Protein AF-A0A9D0VJ77-F1 (afdb_monomer_lite)

pLDDT: mean 79.88, std 18.35, range [39.94, 97.38]

Structure (mmCIF, N/CA/C/O backbone):
data_AF-A0A9D0VJ77-F1
#
_entry.id   AF-A0A9D0VJ77-F1
#
loop_
_atom_site.group_PDB
_atom_site.id
_atom_site.type_symbol
_atom_site.label_atom_id
_atom_site.label_alt_id
_atom_site.label_comp_id
_atom_site.label_asym_id
_atom_site.label_entity_id
_atom_site.label_seq_id
_atom_site.pdbx_PDB_ins_code
_atom_site.Cartn_x
_atom_site.Cartn_y
_atom_site.Cartn_z
_atom_site.occupancy
_atom_site.B_iso_or_equiv
_atom_site.auth_seq_id
_atom_site.auth_comp_id
_atom_site.auth_asym_id
_atom_site.auth_atom_id
_atom_site.pdbx_PDB_model_num
ATOM 1 N N . MET A 1 1 ? 6.727 -5.344 99.587 1.00 42.16 1 MET A N 1
ATOM 2 C CA . MET A 1 1 ? 8.173 -5.220 99.299 1.00 42.16 1 MET A CA 1
ATOM 3 C C . MET A 1 1 ? 8.344 -3.997 98.411 1.00 42.16 1 MET A C 1
ATOM 5 O O . MET A 1 1 ? 7.927 -4.049 97.268 1.00 42.16 1 MET A O 1
ATOM 9 N N . ALA A 1 2 ? 8.467 -2.822 99.030 1.00 39.94 2 ALA A N 1
ATOM 10 C CA . ALA A 1 2 ? 9.707 -2.066 99.311 1.00 39.94 2 ALA A CA 1
ATOM 11 C C . ALA A 1 2 ? 9.900 -0.986 98.213 1.00 39.94 2 ALA A C 1
ATOM 13 O O . ALA A 1 2 ? 10.116 -1.341 97.065 1.00 39.94 2 ALA A O 1
ATOM 14 N N . THR A 1 3 ? 9.533 0.295 98.419 1.00 40.56 3 THR A N 1
ATOM 15 C CA . THR A 1 3 ? 10.363 1.409 98.974 1.00 40.56 3 THR A CA 1
ATOM 16 C C . THR A 1 3 ? 11.815 1.353 98.480 1.00 40.56 3 THR A C 1
ATOM 18 O O . THR A 1 3 ? 12.445 0.326 98.677 1.00 40.56 3 THR A O 1
ATOM 21 N N . ARG A 1 4 ? 12.462 2.383 97.920 1.00 40.69 4 ARG A N 1
ATOM 22 C CA . ARG A 1 4 ? 12.397 3.843 98.123 1.00 40.69 4 ARG A CA 1
ATOM 23 C C . ARG A 1 4 ? 13.383 4.513 97.125 1.00 40.69 4 ARG A C 1
ATOM 25 O O . ARG A 1 4 ? 14.305 3.826 96.719 1.00 40.69 4 ARG A O 1
ATOM 32 N N . LEU A 1 5 ? 13.183 5.817 96.852 1.00 45.00 5 LEU A N 1
ATOM 33 C CA . LEU A 1 5 ? 14.156 6.939 96.712 1.00 45.00 5 LEU A CA 1
ATOM 34 C C . LEU A 1 5 ? 15.509 6.679 95.974 1.00 45.00 5 LEU A C 1
ATOM 36 O O . LEU A 1 5 ? 16.196 5.712 96.241 1.00 45.00 5 LEU A O 1
ATOM 40 N N . ASP A 1 6 ? 16.033 7.551 95.109 1.00 45.78 6 ASP A N 1
ATOM 41 C CA . ASP A 1 6 ? 16.261 8.954 95.435 1.00 45.78 6 ASP A CA 1
ATOM 42 C C . ASP A 1 6 ? 16.602 9.857 94.239 1.00 45.78 6 ASP A C 1
ATOM 44 O O . ASP A 1 6 ? 17.039 9.443 93.166 1.00 45.78 6 ASP A O 1
ATOM 48 N N . ARG A 1 7 ? 16.391 11.135 94.520 1.00 50.81 7 ARG A N 1
ATOM 49 C CA . ARG A 1 7 ? 16.575 12.343 93.724 1.00 50.81 7 ARG A CA 1
ATOM 50 C C . ARG A 1 7 ? 18.064 12.688 93.590 1.00 50.81 7 ARG A C 1
ATOM 52 O O . ARG A 1 7 ? 18.744 12.806 94.603 1.00 50.81 7 ARG A O 1
ATOM 59 N N . VAL A 1 8 ? 18.535 13.000 92.382 1.00 45.66 8 VAL A N 1
ATOM 60 C CA . VAL A 1 8 ? 19.712 13.868 92.204 1.00 45.66 8 VAL A CA 1
ATOM 61 C C . VAL A 1 8 ? 19.315 15.031 91.310 1.00 45.66 8 VAL A C 1
ATOM 63 O O . VAL A 1 8 ? 19.129 14.899 90.105 1.00 45.66 8 VAL A O 1
ATOM 66 N N . THR A 1 9 ? 19.150 16.175 91.962 1.00 44.91 9 THR A N 1
ATOM 67 C CA . THR A 1 9 ? 19.148 17.491 91.342 1.00 44.91 9 THR A CA 1
ATOM 68 C C . THR A 1 9 ? 20.605 17.927 91.245 1.00 44.91 9 THR A C 1
ATOM 70 O O . THR A 1 9 ? 21.248 18.093 92.281 1.00 44.91 9 THR A O 1
ATOM 73 N N . THR A 1 10 ? 21.108 18.174 90.039 1.00 49.72 10 THR A N 1
ATOM 74 C CA . THR A 1 10 ? 22.295 19.016 89.863 1.00 49.72 10 THR A CA 1
ATOM 75 C C . THR A 1 10 ? 22.025 20.044 88.782 1.00 49.72 10 THR A C 1
ATOM 77 O O . THR A 1 10 ? 21.726 19.739 87.632 1.00 49.72 10 THR A O 1
ATOM 80 N N . THR A 1 11 ? 22.082 21.284 89.235 1.00 47.53 11 THR A N 1
ATOM 81 C CA . THR A 1 11 ? 21.888 22.539 88.535 1.00 47.53 11 THR A CA 1
ATOM 82 C C . THR A 1 11 ? 23.013 22.757 87.524 1.00 47.53 11 THR A C 1
ATOM 84 O O . THR A 1 11 ? 24.173 22.854 87.912 1.00 47.53 11 THR A O 1
ATOM 87 N N . SER A 1 12 ? 22.671 22.896 86.246 1.00 45.03 12 SER A N 1
ATOM 88 C CA . SER A 1 12 ? 23.524 23.525 85.233 1.00 45.03 12 SER A CA 1
ATOM 89 C C . SER A 1 12 ? 22.674 24.558 84.509 1.00 45.03 12 SER A C 1
ATOM 91 O O . SER A 1 12 ? 22.048 24.303 83.487 1.00 45.03 12 SER A O 1
ATOM 93 N N . SER A 1 13 ? 22.580 25.703 85.171 1.00 53.31 13 SER A N 1
ATOM 94 C CA . SER A 1 13 ? 21.993 26.946 84.701 1.00 53.31 13 SER A CA 1
ATOM 95 C C . SER A 1 13 ? 23.016 27.660 83.818 1.00 53.31 13 SER A C 1
ATOM 97 O O . SER A 1 13 ? 24.197 27.661 84.161 1.00 53.31 13 SER A O 1
ATOM 99 N N . ARG A 1 14 ? 22.521 28.310 82.754 1.00 52.41 14 ARG A N 1
ATOM 100 C CA . ARG A 1 14 ? 23.218 29.227 81.830 1.00 52.41 14 ARG A CA 1
ATOM 101 C C . ARG A 1 14 ? 24.186 28.569 80.849 1.00 52.41 14 ARG A C 1
ATOM 103 O O . ARG A 1 14 ? 25.351 28.419 81.191 1.00 52.41 14 ARG A O 1
ATOM 110 N N . LEU A 1 15 ? 23.726 28.308 79.617 1.00 48.09 15 LEU A N 1
ATOM 111 C CA . LEU A 1 15 ? 24.475 28.689 78.399 1.00 48.09 15 LEU A CA 1
ATOM 112 C C . LEU A 1 15 ? 23.793 28.412 77.043 1.00 48.09 15 LEU A C 1
ATOM 114 O O . LEU A 1 15 ? 24.356 28.845 76.049 1.00 48.09 15 LEU A O 1
ATOM 118 N N . ASP A 1 16 ? 22.603 27.804 76.967 1.00 44.38 16 ASP A N 1
ATOM 119 C CA . ASP A 1 16 ? 22.029 27.433 75.651 1.00 44.38 16 ASP A CA 1
ATOM 120 C C . ASP A 1 16 ? 20.788 28.229 75.193 1.00 44.38 16 ASP A C 1
ATOM 122 O O . ASP A 1 16 ? 20.314 28.025 74.079 1.00 44.38 16 ASP A O 1
ATOM 126 N N . GLU A 1 17 ? 20.287 29.196 75.974 1.00 47.75 17 GLU A N 1
ATOM 127 C CA . GLU A 1 17 ? 19.107 30.002 75.582 1.00 47.75 17 GLU A CA 1
ATOM 128 C C . GLU A 1 17 ? 19.351 30.971 74.403 1.00 47.75 17 GLU A C 1
ATOM 130 O O . GLU A 1 17 ? 18.387 31.461 73.821 1.00 47.75 17 GLU A O 1
ATOM 135 N N . ASP A 1 18 ? 20.602 31.201 73.985 1.00 44.78 18 ASP A N 1
ATOM 136 C CA . ASP A 1 18 ? 20.928 32.101 72.861 1.00 44.78 18 ASP A CA 1
ATOM 137 C C . ASP A 1 18 ? 21.130 31.387 71.506 1.00 44.78 18 ASP A C 1
ATOM 139 O O . ASP A 1 18 ? 21.329 32.047 70.483 1.00 44.78 18 ASP A O 1
ATOM 143 N N . LEU A 1 19 ? 21.034 30.052 71.444 1.00 47.28 19 LEU A N 1
ATOM 144 C CA . LEU A 1 19 ? 21.133 29.292 70.181 1.00 47.28 19 LEU A CA 1
ATOM 145 C C . LEU A 1 19 ? 19.771 28.941 69.551 1.00 47.28 19 LEU A C 1
ATOM 147 O O . LEU A 1 19 ? 19.714 28.593 68.368 1.00 47.28 19 LEU A O 1
ATOM 151 N N . ASP A 1 20 ? 18.666 29.117 70.279 1.00 45.47 20 ASP A N 1
ATOM 152 C CA . ASP A 1 20 ? 17.316 28.787 69.791 1.00 45.47 20 ASP A CA 1
ATOM 153 C C . ASP A 1 20 ? 16.673 29.878 68.911 1.00 45.47 20 ASP A C 1
ATOM 155 O O . ASP A 1 20 ? 15.737 29.604 68.149 1.00 45.47 20 ASP A O 1
ATOM 159 N N . LEU A 1 21 ? 17.213 31.103 68.917 1.00 46.88 21 LEU A N 1
ATOM 160 C CA . LEU A 1 21 ? 16.725 32.203 68.069 1.00 46.88 21 LEU A CA 1
ATOM 161 C C . LEU A 1 21 ? 17.310 32.203 66.646 1.00 46.88 21 LEU A C 1
ATOM 163 O O . LEU A 1 21 ? 16.779 32.885 65.771 1.00 46.88 21 LEU A O 1
ATOM 167 N N . VAL A 1 22 ? 18.357 31.413 66.377 1.00 46.03 22 VAL A N 1
ATOM 168 C CA . VAL A 1 22 ? 18.928 31.262 65.022 1.00 46.03 22 VAL A CA 1
ATOM 169 C C . VAL A 1 22 ? 18.417 29.991 64.322 1.00 46.03 22 VAL A C 1
ATOM 171 O O . VAL A 1 22 ? 18.334 29.956 63.095 1.00 46.03 22 VAL A O 1
ATOM 174 N N . SER A 1 23 ? 17.961 28.980 65.071 1.00 45.94 23 SER A N 1
ATOM 175 C CA . SER A 1 23 ? 17.382 27.746 64.504 1.00 45.94 23 SER A CA 1
ATOM 176 C C . SER A 1 23 ? 15.917 27.867 64.065 1.00 45.94 23 SER A C 1
ATOM 178 O O . SER A 1 23 ? 15.418 27.005 63.343 1.00 45.94 23 SER A O 1
ATOM 180 N N . THR A 1 24 ? 15.209 28.938 64.430 1.00 46.75 24 THR A N 1
ATOM 181 C CA . THR A 1 24 ? 13.791 29.132 64.067 1.00 46.75 24 THR A CA 1
ATOM 182 C C . THR A 1 24 ? 13.570 29.782 62.693 1.00 46.75 24 THR A C 1
ATOM 184 O O . THR A 1 24 ? 12.442 29.790 62.202 1.00 46.75 24 THR A O 1
ATOM 187 N N . ALA A 1 25 ? 14.626 30.245 62.011 1.00 49.12 25 ALA A N 1
ATOM 188 C CA . ALA A 1 25 ? 14.549 30.784 60.643 1.00 49.12 25 ALA A CA 1
ATOM 189 C C . ALA A 1 25 ? 14.777 29.734 59.532 1.00 49.12 25 ALA A C 1
ATOM 191 O O . ALA A 1 25 ? 14.696 30.054 58.347 1.00 49.12 25 ALA A O 1
ATOM 192 N N . LEU A 1 26 ? 15.019 28.472 59.895 1.00 48.47 26 LEU A N 1
ATOM 193 C CA . LEU A 1 26 ? 15.133 27.343 58.969 1.00 48.47 26 LEU A CA 1
ATOM 194 C C . LEU A 1 26 ? 14.096 26.282 59.331 1.00 48.47 26 LEU A C 1
ATOM 196 O O . LEU A 1 26 ? 14.417 25.129 59.600 1.00 48.47 26 LEU A O 1
ATOM 200 N N . VAL A 1 27 ? 12.818 26.668 59.307 1.00 50.94 27 VAL A N 1
ATOM 201 C CA . VAL A 1 27 ? 11.753 25.684 59.104 1.00 50.94 27 VAL A CA 1
ATOM 202 C C . VAL A 1 27 ? 12.023 25.070 57.730 1.00 50.94 27 VAL A C 1
ATOM 204 O O . VAL A 1 27 ? 11.919 25.787 56.729 1.00 50.94 27 VAL A O 1
ATOM 207 N N . PRO A 1 28 ? 12.369 23.773 57.624 1.00 51.44 28 PRO A N 1
ATOM 208 C CA . PRO A 1 28 ? 12.350 23.118 56.338 1.00 51.44 28 PRO A CA 1
ATOM 209 C C . PRO A 1 28 ? 10.894 23.195 55.912 1.00 51.44 28 PRO A C 1
ATOM 211 O O . PRO A 1 28 ? 10.018 22.599 56.545 1.00 51.44 28 PRO A O 1
ATOM 214 N N . HIS A 1 29 ? 10.628 23.990 54.878 1.00 45.34 29 HIS A N 1
ATOM 215 C CA . HIS A 1 29 ? 9.406 23.891 54.112 1.00 45.34 29 HIS A CA 1
ATOM 216 C C . HIS A 1 29 ? 9.252 22.395 53.851 1.00 45.34 29 HIS A C 1
ATOM 218 O O . HIS A 1 29 ? 10.076 21.813 53.141 1.00 45.34 29 HIS A O 1
ATOM 224 N N . ARG A 1 30 ? 8.304 21.738 54.539 1.00 48.06 30 ARG A N 1
ATOM 225 C CA . ARG A 1 30 ? 7.910 20.368 54.227 1.00 48.06 30 ARG A CA 1
ATOM 226 C C . ARG A 1 30 ? 7.440 20.463 52.793 1.00 48.06 30 ARG A C 1
ATOM 228 O O . ARG A 1 30 ? 6.282 20.794 52.546 1.00 48.06 30 ARG A O 1
ATOM 235 N N . ALA A 1 31 ? 8.371 20.242 51.869 1.00 54.16 31 ALA A N 1
ATOM 236 C CA . ALA A 1 31 ? 8.073 19.955 50.497 1.00 54.16 31 ALA A CA 1
ATOM 237 C C . ALA A 1 31 ? 7.021 18.867 50.604 1.00 54.16 31 ALA A C 1
ATOM 239 O O . ALA A 1 31 ? 7.285 17.784 51.138 1.00 54.16 31 ALA A O 1
ATOM 240 N N . HIS A 1 32 ? 5.790 19.207 50.225 1.00 50.31 32 HIS A N 1
ATOM 241 C CA . HIS A 1 32 ? 4.843 18.174 49.885 1.00 50.31 32 HIS A CA 1
ATOM 242 C C . HIS A 1 32 ? 5.628 17.232 48.977 1.00 50.31 32 HIS A C 1
ATOM 244 O O . HIS A 1 32 ? 6.230 17.731 48.016 1.00 50.31 32 HIS A O 1
ATOM 250 N N . PRO A 1 33 ? 5.732 15.926 49.298 1.00 53.28 33 PRO A N 1
ATOM 251 C CA . PRO A 1 33 ? 6.231 15.001 48.300 1.00 53.28 33 PRO A CA 1
ATOM 252 C C . PRO A 1 33 ? 5.420 15.331 47.050 1.00 53.28 33 PRO A C 1
ATOM 254 O O . PRO A 1 33 ? 4.192 15.434 47.185 1.00 53.28 33 PRO A O 1
ATOM 257 N N . PRO A 1 34 ? 6.066 15.647 45.907 1.00 49.75 34 PRO A N 1
ATOM 258 C CA . PRO A 1 34 ? 5.332 15.962 44.698 1.00 49.75 34 PRO A CA 1
ATOM 259 C C . PRO A 1 34 ? 4.352 14.824 44.567 1.00 49.75 34 PRO A C 1
ATOM 261 O O . PRO A 1 34 ? 4.772 13.660 44.564 1.00 49.75 34 PRO A O 1
ATOM 264 N N . SER A 1 35 ? 3.064 15.164 44.646 1.00 50.47 35 SER A N 1
ATOM 265 C CA . SER A 1 35 ? 1.991 14.208 44.515 1.00 50.47 35 SER A CA 1
ATOM 266 C C . SER A 1 35 ? 2.384 13.434 43.286 1.00 50.47 35 SER A C 1
ATOM 268 O O . SER A 1 35 ? 2.471 13.996 42.194 1.00 50.47 35 SER A O 1
ATOM 270 N N . THR A 1 36 ? 2.775 12.181 43.485 1.00 50.78 36 THR A N 1
ATOM 271 C CA . THR A 1 36 ? 2.974 11.270 42.385 1.00 50.78 36 THR A CA 1
ATOM 272 C C . THR A 1 36 ? 1.540 11.009 41.964 1.00 50.78 36 THR A C 1
ATOM 274 O O . THR A 1 36 ? 0.955 9.984 42.300 1.00 50.78 36 THR A O 1
ATOM 277 N N . GLU A 1 37 ? 0.917 12.003 41.316 1.00 48.53 37 GLU A N 1
ATOM 278 C CA . GLU A 1 37 ? -0.036 11.775 40.260 1.00 48.53 37 GLU A CA 1
ATOM 279 C C . GLU A 1 37 ? 0.732 10.833 39.362 1.00 48.53 37 GLU A C 1
ATOM 281 O O . GLU A 1 37 ? 1.563 11.235 38.548 1.00 48.53 37 GLU A O 1
ATOM 286 N N . ALA A 1 38 ? 0.580 9.546 39.671 1.00 47.09 38 ALA A N 1
ATOM 287 C CA . ALA A 1 38 ? 0.946 8.455 38.825 1.00 47.09 38 ALA A CA 1
ATOM 288 C C . ALA A 1 38 ? 0.332 8.868 37.510 1.00 47.09 38 ALA A C 1
ATOM 290 O O . ALA A 1 38 ? -0.894 8.836 37.404 1.00 47.09 38 ALA A O 1
ATOM 291 N N . LEU A 1 39 ? 1.179 9.392 36.619 1.00 48.97 39 LEU A N 1
ATOM 292 C CA . LEU A 1 39 ? 0.840 9.871 35.299 1.00 48.97 39 LEU A CA 1
ATOM 293 C C . LEU A 1 39 ? -0.049 8.771 34.746 1.00 48.97 39 LEU A C 1
ATOM 295 O O . LEU A 1 39 ? 0.445 7.687 34.431 1.00 48.97 39 LEU A O 1
ATOM 299 N N . HIS A 1 40 ? -1.367 8.977 34.814 1.00 48.25 40 HIS A N 1
ATOM 300 C CA . HIS A 1 40 ? -2.341 7.971 34.443 1.00 48.25 40 HIS A CA 1
ATOM 301 C C . HIS A 1 40 ? -2.242 7.964 32.932 1.00 48.25 40 HIS A C 1
ATOM 303 O O . HIS A 1 40 ? -2.955 8.690 32.242 1.00 48.25 40 HIS A O 1
ATOM 309 N N . LEU A 1 41 ? -1.250 7.221 32.434 1.00 55.06 41 LEU A N 1
ATOM 310 C CA . LEU A 1 41 ? -1.054 6.937 31.033 1.00 55.06 41 LEU A CA 1
ATOM 311 C C . LEU A 1 41 ? -2.429 6.498 30.546 1.00 55.06 41 LEU A C 1
ATOM 313 O O . LEU A 1 41 ? -2.976 5.540 31.108 1.00 55.06 41 LEU A O 1
ATOM 317 N N . PRO A 1 42 ? -3.038 7.252 29.614 1.00 57.25 42 PRO A N 1
ATOM 318 C CA . PRO A 1 42 ? -4.423 7.056 29.247 1.00 57.25 42 PRO A CA 1
ATOM 319 C C . PRO A 1 42 ? -4.618 5.582 28.934 1.00 57.25 42 PRO A C 1
ATOM 321 O O . PRO A 1 42 ? -3.937 5.008 28.083 1.00 57.25 42 PRO A O 1
ATOM 324 N N . THR A 1 43 ? -5.512 4.970 29.703 1.00 55.41 43 THR A N 1
ATOM 325 C CA . THR A 1 43 ? -5.829 3.551 29.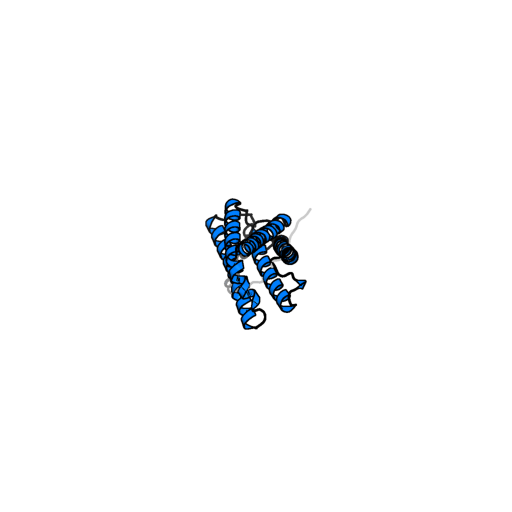653 1.00 55.41 43 THR A CA 1
ATOM 326 C C . THR A 1 43 ? -6.007 3.149 28.189 1.00 55.41 43 THR A C 1
ATOM 328 O O . THR A 1 43 ? -6.800 3.769 27.474 1.00 55.41 43 THR A O 1
ATOM 331 N N . HIS A 1 44 ? -5.242 2.141 27.743 1.00 63.31 44 HIS A N 1
ATOM 332 C CA . HIS A 1 44 ? -5.165 1.604 26.372 1.00 63.31 44 HIS A CA 1
ATOM 333 C C . HIS A 1 44 ? -6.473 0.932 25.903 1.00 63.31 44 HIS A C 1
ATOM 335 O O . HIS A 1 44 ? -6.487 -0.183 25.376 1.00 63.31 44 HIS A O 1
ATOM 341 N N . VAL A 1 45 ? -7.608 1.581 26.135 1.00 67.94 45 VAL A N 1
ATOM 342 C CA . VAL A 1 45 ? -8.927 1.066 25.805 1.00 67.94 45 VAL A CA 1
ATOM 343 C C . VAL A 1 45 ? -9.149 1.273 24.307 1.00 67.94 45 VAL A C 1
ATOM 345 O O . VAL A 1 45 ? -8.993 2.396 23.826 1.00 67.94 45 VAL A O 1
ATOM 348 N N . PRO A 1 46 ? -9.520 0.222 23.552 1.00 75.19 46 PRO A N 1
ATOM 349 C CA . PRO A 1 46 ? -9.938 0.366 22.163 1.00 75.19 46 PRO A CA 1
ATOM 350 C C . PRO A 1 46 ? -11.086 1.367 22.046 1.00 75.19 46 PRO A C 1
ATOM 352 O O . PRO A 1 46 ? -12.128 1.183 22.678 1.00 75.19 46 PRO A O 1
ATOM 355 N N . ARG A 1 47 ? -10.921 2.397 21.212 1.00 77.88 47 ARG A N 1
ATOM 356 C CA . ARG A 1 47 ? -11.939 3.434 20.991 1.00 77.88 47 ARG A CA 1
ATOM 357 C C . ARG A 1 47 ? -12.395 3.431 19.541 1.00 77.88 47 ARG A C 1
ATOM 359 O O . ARG A 1 47 ? -11.623 3.169 18.622 1.00 77.88 47 ARG A O 1
ATOM 366 N N . ARG A 1 48 ? -13.675 3.732 19.334 1.00 80.81 48 ARG A N 1
ATOM 367 C CA . ARG A 1 48 ? -14.175 4.118 18.014 1.00 80.81 48 ARG A CA 1
ATOM 368 C C . ARG A 1 48 ? -13.904 5.605 17.843 1.00 80.81 48 ARG A C 1
ATOM 370 O O . ARG A 1 48 ? -14.273 6.390 18.713 1.00 80.81 48 ARG A O 1
ATOM 377 N N . LEU A 1 49 ? -13.235 5.973 16.758 1.00 81.94 49 LEU A N 1
ATOM 378 C CA . LEU A 1 49 ? -13.052 7.376 16.409 1.00 81.94 49 LEU A CA 1
ATOM 379 C C . LEU A 1 49 ? -14.282 7.896 15.650 1.00 81.94 49 LEU A C 1
ATOM 381 O O . LEU A 1 49 ? -14.952 7.114 14.971 1.00 81.94 49 LEU A O 1
ATOM 385 N N . PRO A 1 50 ? -14.574 9.207 15.723 1.00 86.75 50 PRO A N 1
ATOM 386 C CA . PRO A 1 50 ? -15.569 9.828 14.860 1.00 86.75 50 PRO A CA 1
ATOM 387 C C . PRO A 1 50 ? -15.247 9.571 13.382 1.00 86.75 50 PRO A C 1
ATOM 389 O O . PRO A 1 50 ? -14.109 9.760 12.953 1.00 86.75 50 PRO A O 1
ATOM 392 N N . VAL A 1 51 ? -16.261 9.198 12.593 1.00 84.94 51 VAL A N 1
ATOM 393 C CA . VAL A 1 51 ? -16.136 8.822 11.167 1.00 84.94 51 VAL A CA 1
ATOM 394 C C . VAL A 1 51 ? -15.362 9.869 10.361 1.00 84.94 51 VAL A C 1
ATOM 396 O O . VAL A 1 51 ? -14.465 9.524 9.599 1.00 84.94 51 VAL A O 1
ATOM 399 N N . ARG A 1 52 ? -15.654 11.161 10.573 1.00 85.88 52 ARG A N 1
ATOM 400 C CA . ARG A 1 52 ? -14.968 12.265 9.879 1.00 85.88 52 ARG A CA 1
ATOM 401 C C . ARG A 1 52 ? -13.476 12.338 10.212 1.00 85.88 52 ARG A C 1
ATOM 403 O O . ARG A 1 52 ? -12.668 12.538 9.313 1.00 85.88 52 ARG A O 1
ATOM 410 N N . ALA A 1 53 ? -13.115 12.150 11.482 1.00 88.81 53 ALA A N 1
ATOM 411 C CA . ALA A 1 53 ? -11.721 12.175 11.917 1.00 88.81 53 ALA A CA 1
ATOM 412 C C . ALA A 1 53 ? -10.948 10.968 11.369 1.00 88.81 53 ALA A C 1
ATOM 414 O O . ALA A 1 53 ? -9.830 11.123 10.887 1.00 88.81 53 ALA A O 1
ATOM 415 N N . LEU A 1 54 ? -11.569 9.782 11.380 1.00 89.19 54 LEU A N 1
ATOM 416 C CA . LEU A 1 54 ? -10.983 8.565 10.820 1.00 89.19 54 LEU A CA 1
ATOM 417 C C . LEU A 1 54 ? -10.756 8.685 9.309 1.00 89.19 54 LEU A C 1
ATOM 419 O O . LEU A 1 54 ? -9.656 8.418 8.833 1.00 89.19 54 LEU A O 1
ATOM 423 N N . GLY A 1 55 ? -11.770 9.138 8.569 1.00 90.88 55 GLY A N 1
ATOM 424 C CA . GLY A 1 55 ? -11.673 9.323 7.122 1.00 90.88 55 GLY A CA 1
ATOM 425 C C . GLY A 1 55 ? -10.598 10.339 6.741 1.00 90.88 55 GLY A C 1
ATOM 426 O O . GLY A 1 55 ? -9.776 10.057 5.874 1.00 90.88 55 GLY A O 1
ATOM 427 N N . GLY A 1 56 ? -10.548 11.482 7.435 1.00 93.25 56 GLY A N 1
ATOM 428 C CA . GLY A 1 56 ? -9.515 12.497 7.215 1.00 93.25 56 GLY A CA 1
ATOM 429 C C . GLY A 1 56 ? -8.102 11.991 7.519 1.00 93.25 56 GLY A C 1
ATOM 430 O O . GLY A 1 56 ? -7.189 12.220 6.729 1.00 93.25 56 GLY A O 1
ATOM 431 N N . ALA A 1 57 ? -7.921 11.252 8.619 1.00 92.56 57 ALA A N 1
ATOM 432 C CA . ALA A 1 57 ? -6.629 10.671 8.976 1.00 92.56 57 ALA A CA 1
ATOM 433 C C . ALA A 1 57 ? -6.155 9.638 7.943 1.00 92.56 57 ALA A C 1
ATOM 435 O O . ALA A 1 57 ? -5.000 9.685 7.525 1.00 92.56 57 ALA A O 1
ATOM 436 N N . MET A 1 58 ? -7.044 8.750 7.485 1.00 94.38 58 MET A N 1
ATOM 437 C CA . MET A 1 58 ? -6.719 7.777 6.439 1.00 94.38 58 MET A CA 1
ATOM 438 C C . MET A 1 58 ? -6.388 8.453 5.110 1.00 94.38 58 MET A C 1
ATOM 440 O O . MET A 1 58 ? -5.383 8.114 4.495 1.00 94.38 58 MET A O 1
ATOM 444 N N . ALA A 1 59 ? -7.201 9.421 4.678 1.00 95.69 59 ALA A N 1
ATOM 445 C CA . ALA A 1 59 ? -6.962 10.153 3.438 1.00 95.69 59 ALA A CA 1
ATOM 446 C C . ALA A 1 59 ? -5.617 10.890 3.473 1.00 95.69 59 ALA A C 1
ATOM 448 O O . ALA A 1 59 ? -4.857 10.823 2.508 1.00 95.69 59 ALA A O 1
ATOM 449 N N . SER A 1 60 ? -5.293 11.532 4.599 1.00 96.50 60 SER A N 1
ATOM 450 C CA . SER A 1 60 ? -3.997 12.180 4.807 1.00 96.50 60 SER A CA 1
ATOM 451 C C . SER A 1 60 ? -2.849 11.167 4.752 1.00 96.50 60 SER A C 1
ATOM 453 O O . SER A 1 60 ? -1.909 11.346 3.981 1.00 96.50 60 SER A O 1
ATOM 455 N N . TRP A 1 61 ? -2.956 10.050 5.481 1.00 96.19 61 TRP A N 1
ATOM 456 C CA . TRP A 1 61 ? -1.927 9.006 5.507 1.00 96.19 61 TRP A CA 1
ATOM 457 C C . TRP A 1 61 ? -1.672 8.386 4.130 1.00 96.19 61 TRP A C 1
ATOM 459 O O . TRP A 1 61 ? -0.521 8.235 3.715 1.00 96.19 61 TRP A O 1
ATOM 469 N N . LEU A 1 62 ? -2.738 8.061 3.397 1.00 95.06 62 LEU A N 1
ATOM 470 C CA . LEU A 1 62 ? -2.657 7.509 2.045 1.00 95.06 62 LEU A CA 1
ATOM 471 C C . LEU A 1 62 ? -2.062 8.524 1.066 1.00 95.06 62 LEU A C 1
ATOM 473 O O . LEU A 1 62 ? -1.199 8.161 0.273 1.00 95.06 62 LEU A O 1
ATOM 477 N N . SER A 1 63 ? -2.441 9.801 1.174 1.00 95.06 63 SER A N 1
ATOM 478 C CA . SER A 1 63 ? -1.873 10.875 0.349 1.00 95.06 63 SER A CA 1
ATOM 479 C C . SER A 1 63 ? -0.383 11.080 0.625 1.00 95.06 63 SER A C 1
ATOM 481 O O . SER A 1 63 ? 0.396 11.234 -0.311 1.00 95.06 63 SER A O 1
ATOM 483 N N . MET A 1 64 ? 0.037 11.036 1.894 1.00 96.31 64 MET A N 1
ATOM 484 C CA . MET A 1 64 ? 1.452 11.112 2.273 1.00 96.31 64 MET A CA 1
ATOM 485 C C . MET A 1 64 ? 2.237 9.896 1.778 1.00 96.31 64 MET A C 1
ATOM 487 O O . MET A 1 64 ? 3.323 10.056 1.228 1.00 96.31 64 MET A O 1
ATOM 491 N N . THR A 1 65 ? 1.678 8.693 1.936 1.00 94.62 65 THR A N 1
ATOM 492 C CA . THR A 1 65 ? 2.287 7.445 1.448 1.00 94.62 65 THR A CA 1
ATOM 493 C C . THR A 1 65 ? 2.475 7.507 -0.064 1.00 94.62 65 THR A C 1
ATOM 495 O O . THR A 1 65 ? 3.569 7.232 -0.555 1.00 94.62 65 THR A O 1
ATOM 498 N N . PHE A 1 66 ? 1.445 7.952 -0.787 1.00 90.81 66 PHE A N 1
ATOM 499 C CA . PHE A 1 66 ? 1.499 8.129 -2.230 1.00 90.81 66 PHE A CA 1
ATOM 500 C C . PHE A 1 66 ? 2.541 9.174 -2.638 1.00 90.81 66 PHE A C 1
ATOM 502 O O . PHE A 1 66 ? 3.444 8.883 -3.419 1.00 90.81 66 PHE A O 1
ATOM 509 N N . GLY A 1 67 ? 2.462 10.380 -2.069 1.00 91.06 67 GLY A N 1
ATOM 510 C CA . GLY A 1 67 ? 3.396 11.464 -2.365 1.00 91.06 67 GLY A CA 1
ATOM 511 C C . GLY A 1 67 ? 4.847 11.070 -2.093 1.00 91.06 67 GLY A C 1
ATOM 512 O O . GLY A 1 67 ? 5.731 11.406 -2.876 1.00 91.06 67 GLY A O 1
ATOM 513 N N . LEU A 1 68 ? 5.103 10.296 -1.039 1.00 93.06 68 LEU A N 1
ATOM 514 C CA . LEU A 1 68 ? 6.443 9.807 -0.737 1.00 93.06 68 LEU A CA 1
ATOM 515 C C . LEU A 1 68 ? 6.910 8.733 -1.733 1.00 93.06 68 LEU A C 1
ATOM 517 O O . LEU A 1 68 ? 7.987 8.875 -2.311 1.00 93.06 68 LEU A O 1
ATOM 521 N N . CYS A 1 69 ? 6.118 7.676 -1.938 1.00 90.94 69 CYS A N 1
ATOM 522 C CA . CYS A 1 69 ? 6.553 6.477 -2.666 1.00 90.94 69 CYS A CA 1
ATOM 523 C C . CYS A 1 69 ? 6.457 6.613 -4.191 1.00 90.94 69 CYS A C 1
ATOM 525 O O . CYS A 1 69 ? 7.231 5.978 -4.901 1.00 90.94 69 CYS A O 1
ATOM 527 N N . TYR A 1 70 ? 5.547 7.450 -4.692 1.00 85.75 70 TYR A N 1
ATOM 528 C CA . TYR A 1 70 ? 5.269 7.587 -6.126 1.00 85.75 70 TYR A CA 1
ATOM 529 C C . TYR A 1 70 ? 5.718 8.925 -6.716 1.00 85.75 70 TYR A C 1
ATOM 531 O O . TYR A 1 70 ? 5.835 9.029 -7.933 1.00 85.75 70 TYR A O 1
ATOM 539 N N . VAL A 1 71 ? 5.993 9.940 -5.887 1.00 87.94 71 VAL A N 1
ATOM 540 C CA . VAL A 1 71 ? 6.440 11.260 -6.367 1.00 87.94 71 VAL A CA 1
ATOM 541 C C . VAL A 1 71 ? 7.837 11.589 -5.851 1.00 87.94 71 VAL A C 1
ATOM 543 O O . VAL A 1 71 ? 8.777 11.660 -6.638 1.00 87.94 71 VAL A O 1
ATOM 546 N N . ALA A 1 72 ? 8.001 11.761 -4.538 1.00 90.12 72 ALA A N 1
ATOM 547 C CA . ALA A 1 72 ? 9.236 12.278 -3.957 1.00 90.12 72 ALA A CA 1
ATOM 548 C C . ALA A 1 72 ? 10.426 11.326 -4.149 1.00 90.12 72 ALA A C 1
ATOM 550 O O . ALA A 1 72 ? 11.466 11.745 -4.656 1.00 90.12 72 ALA A O 1
ATOM 551 N N . LEU A 1 73 ? 10.288 10.048 -3.777 1.00 89.12 73 LEU A N 1
ATOM 552 C CA . LEU A 1 73 ? 11.385 9.086 -3.909 1.00 89.12 73 LEU A CA 1
ATOM 553 C C . LEU A 1 73 ? 11.726 8.767 -5.370 1.00 89.12 73 LEU A C 1
ATOM 555 O O . LEU A 1 73 ? 12.909 8.832 -5.698 1.00 89.12 73 LEU A O 1
ATOM 559 N N . PRO A 1 74 ? 10.764 8.501 -6.276 1.00 84.94 74 PRO A N 1
ATOM 560 C CA . PRO A 1 74 ? 11.079 8.339 -7.694 1.00 84.94 74 PRO A CA 1
ATOM 561 C C . PRO A 1 74 ? 11.772 9.562 -8.302 1.00 84.94 74 PRO A C 1
ATOM 563 O O . PRO A 1 74 ? 12.747 9.397 -9.032 1.00 84.94 74 PRO A O 1
ATOM 566 N N . ALA A 1 75 ? 11.343 10.784 -7.960 1.00 85.44 75 ALA A N 1
ATOM 567 C CA . ALA A 1 75 ? 12.008 12.002 -8.422 1.00 85.44 75 ALA A CA 1
ATOM 568 C C . ALA A 1 75 ? 13.459 12.088 -7.922 1.00 85.44 75 ALA A C 1
ATOM 570 O O . ALA A 1 75 ? 14.363 12.370 -8.707 1.00 85.44 75 ALA A O 1
ATOM 571 N N . LEU A 1 76 ? 13.705 11.787 -6.642 1.00 87.06 76 LEU A N 1
ATOM 572 C CA . LEU A 1 76 ? 15.059 11.742 -6.079 1.00 87.06 76 LEU A CA 1
ATOM 573 C C . LEU A 1 76 ? 15.929 10.676 -6.761 1.00 87.06 76 LEU A C 1
ATOM 575 O O . LEU A 1 76 ? 17.075 10.959 -7.107 1.00 87.06 76 LEU A O 1
ATOM 579 N N . LEU A 1 77 ? 15.384 9.479 -7.000 1.00 83.81 77 LEU A N 1
ATOM 580 C CA . LEU A 1 77 ? 16.080 8.386 -7.688 1.00 83.81 77 LEU A CA 1
ATOM 581 C C . LEU A 1 77 ? 16.422 8.734 -9.142 1.00 83.81 77 LEU A C 1
ATOM 583 O O . LEU A 1 77 ? 17.490 8.356 -9.628 1.00 83.81 77 LEU A O 1
ATOM 587 N N . ALA A 1 78 ? 15.555 9.475 -9.831 1.00 81.88 78 ALA A N 1
ATOM 588 C CA . ALA A 1 78 ? 15.830 9.953 -11.180 1.00 81.88 78 ALA A CA 1
ATOM 589 C C . ALA A 1 78 ? 16.911 11.040 -11.207 1.00 81.88 78 ALA A C 1
ATOM 591 O O . ALA A 1 78 ? 17.769 11.007 -12.087 1.00 81.88 78 ALA A O 1
ATOM 592 N N . ILE A 1 79 ? 16.930 11.951 -10.225 1.00 85.31 79 ILE A N 1
ATOM 593 C CA . ILE A 1 79 ? 17.970 12.990 -10.110 1.00 85.31 79 ILE A CA 1
ATOM 594 C C . ILE A 1 79 ? 19.364 12.365 -9.955 1.00 85.31 79 ILE A C 1
ATOM 596 O O . ILE A 1 79 ? 20.322 12.857 -10.546 1.00 85.31 79 ILE A O 1
ATOM 600 N N . VAL A 1 80 ? 19.488 11.264 -9.206 1.00 84.62 80 VAL A N 1
ATOM 601 C CA . VAL A 1 80 ? 20.766 10.543 -9.035 1.00 84.62 80 VAL A CA 1
ATOM 602 C C . VAL A 1 80 ? 21.053 9.520 -10.145 1.00 84.62 80 VAL A C 1
ATOM 604 O O . VAL A 1 80 ? 22.038 8.789 -10.067 1.00 84.62 80 VAL A O 1
ATOM 607 N N . GLY A 1 81 ? 20.209 9.453 -11.183 1.00 75.69 81 GLY A N 1
ATOM 608 C CA . GLY A 1 81 ? 20.393 8.572 -12.341 1.00 75.69 81 GLY A CA 1
ATOM 609 C C . GLY A 1 81 ? 20.137 7.086 -12.074 1.00 75.69 81 GLY A C 1
ATOM 610 O O . GLY A 1 81 ? 20.528 6.249 -12.883 1.00 75.69 81 GLY A O 1
ATOM 611 N N . TRP A 1 82 ? 19.500 6.733 -10.954 1.00 73.88 82 TRP A N 1
ATOM 612 C CA . TRP A 1 82 ? 19.263 5.337 -10.572 1.00 73.88 82 TRP A CA 1
ATOM 613 C C . TRP A 1 82 ? 18.018 4.723 -11.201 1.00 73.88 82 TRP A C 1
ATOM 615 O O . TRP A 1 82 ? 17.958 3.500 -11.308 1.00 73.88 82 TRP A O 1
ATOM 625 N N . ASN A 1 83 ? 17.016 5.518 -11.594 1.00 62.62 83 ASN A N 1
ATOM 626 C CA . ASN A 1 83 ? 15.781 4.937 -12.117 1.00 62.62 83 ASN A CA 1
ATOM 627 C C . ASN A 1 83 ? 14.932 5.909 -12.958 1.00 62.62 83 ASN A C 1
ATOM 629 O O . ASN A 1 83 ? 14.212 6.745 -12.418 1.00 62.62 83 ASN A O 1
ATOM 633 N N . THR A 1 84 ? 14.982 5.782 -14.286 1.00 59.50 84 THR A N 1
ATOM 634 C CA . THR A 1 84 ? 14.126 6.550 -15.213 1.00 59.50 84 THR A CA 1
ATOM 635 C C . THR A 1 84 ? 12.798 5.848 -15.522 1.00 59.50 84 THR A C 1
ATOM 637 O O . THR A 1 84 ? 11.820 6.517 -15.852 1.00 59.50 84 THR A O 1
ATOM 640 N N . GLY A 1 85 ? 12.729 4.518 -15.376 1.00 61.69 85 GLY A N 1
ATOM 641 C CA . GLY A 1 85 ? 11.553 3.706 -15.716 1.00 61.69 85 GLY A CA 1
ATOM 642 C C . GLY A 1 85 ? 10.413 3.788 -14.694 1.00 61.69 85 GLY A C 1
ATOM 643 O O . GLY A 1 85 ? 9.243 3.809 -15.074 1.00 61.69 85 GLY A O 1
ATOM 644 N N . VAL A 1 86 ? 10.727 3.919 -13.400 1.00 60.72 86 VAL A N 1
ATOM 645 C CA . VAL A 1 86 ? 9.712 3.984 -12.326 1.00 60.72 86 VAL A CA 1
ATOM 646 C C . VAL A 1 86 ? 8.826 5.232 -12.424 1.00 60.72 86 VAL A C 1
ATOM 648 O O . VAL A 1 86 ? 7.642 5.168 -12.095 1.00 60.72 86 VAL A O 1
ATOM 651 N N . ILE A 1 87 ? 9.345 6.347 -12.949 1.00 61.91 87 ILE A N 1
ATOM 652 C CA . ILE A 1 87 ? 8.550 7.568 -13.164 1.00 61.91 87 ILE A CA 1
ATOM 653 C C . ILE A 1 87 ? 7.485 7.358 -14.248 1.00 61.91 87 ILE A C 1
ATOM 655 O O . ILE A 1 87 ? 6.392 7.904 -14.136 1.00 61.91 87 ILE A O 1
ATOM 659 N N . ALA A 1 88 ? 7.745 6.542 -15.272 1.00 64.00 88 ALA A N 1
ATOM 660 C CA . ALA A 1 88 ? 6.741 6.255 -16.299 1.00 64.00 88 ALA A CA 1
ATOM 661 C C . ALA A 1 88 ? 5.570 5.421 -15.741 1.00 64.00 88 ALA A C 1
ATOM 663 O O . ALA A 1 88 ? 4.418 5.641 -16.115 1.00 64.00 88 ALA A O 1
ATOM 664 N N . GLY A 1 89 ? 5.848 4.524 -14.786 1.00 67.06 89 GLY A N 1
ATOM 665 C CA . GLY A 1 89 ? 4.833 3.717 -14.097 1.00 67.06 89 GLY A CA 1
ATOM 666 C C . GLY A 1 89 ? 3.875 4.524 -13.211 1.00 67.06 89 GLY A C 1
ATOM 667 O O . GLY A 1 89 ? 2.772 4.061 -12.925 1.00 67.06 89 GLY A O 1
ATOM 668 N N . PHE A 1 90 ? 4.249 5.749 -12.824 1.00 70.88 90 PHE A N 1
ATOM 669 C CA . PHE A 1 90 ? 3.428 6.654 -12.009 1.00 70.88 90 PHE A CA 1
ATOM 670 C C . PHE A 1 90 ? 2.015 6.848 -12.572 1.00 70.88 90 PHE A C 1
ATOM 672 O O . PHE A 1 90 ? 1.028 6.715 -11.847 1.00 70.88 90 PHE A O 1
ATOM 679 N N . TRP A 1 91 ? 1.917 7.145 -13.870 1.00 72.88 91 TRP A N 1
ATOM 680 C CA . TRP A 1 91 ? 0.652 7.519 -14.503 1.00 72.88 91 TRP A CA 1
ATOM 681 C C . TRP A 1 91 ? -0.341 6.360 -14.571 1.00 72.88 91 TRP A C 1
ATOM 683 O O . TRP A 1 91 ? -1.546 6.584 -14.481 1.00 72.88 91 TRP A O 1
ATOM 693 N N . PHE A 1 92 ? 0.159 5.128 -14.663 1.00 75.88 92 PHE A N 1
ATOM 694 C CA . PHE A 1 92 ? -0.669 3.922 -14.663 1.00 75.88 92 PHE A CA 1
ATOM 695 C C . PHE A 1 92 ? -1.101 3.518 -13.249 1.00 75.88 92 PHE A C 1
ATOM 697 O O . PHE A 1 92 ? -2.223 3.053 -13.052 1.00 75.88 92 PHE A O 1
ATOM 704 N N . SER A 1 93 ? -0.242 3.739 -12.252 1.00 80.94 93 SER A N 1
ATOM 705 C CA . SER A 1 93 ? -0.520 3.362 -10.862 1.00 80.94 93 SER A CA 1
ATOM 706 C C . SER A 1 93 ? -1.415 4.363 -10.129 1.00 80.94 93 SER A C 1
ATOM 708 O O . SER A 1 93 ? -2.160 3.964 -9.234 1.00 80.94 93 SER A O 1
ATOM 710 N N . LEU A 1 94 ? -1.393 5.648 -10.503 1.00 86.94 94 LEU A N 1
ATOM 711 C CA . LEU A 1 94 ? -2.149 6.701 -9.814 1.00 86.94 94 LEU A CA 1
ATOM 712 C C . LEU A 1 94 ? -3.670 6.432 -9.768 1.00 86.94 94 LEU A C 1
ATOM 714 O O . LEU A 1 94 ? -4.224 6.455 -8.665 1.00 86.94 94 LEU A O 1
ATOM 718 N N . PRO A 1 95 ? -4.373 6.146 -10.886 1.00 89.81 95 PRO A N 1
ATOM 719 C CA . PRO A 1 95 ? -5.817 5.9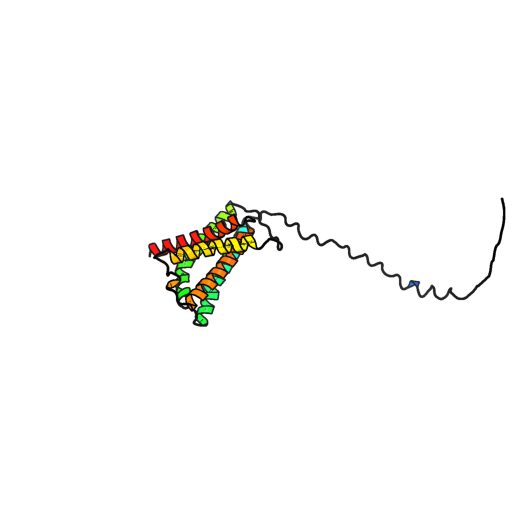04 -10.842 1.00 89.81 95 PRO A CA 1
ATOM 720 C C . PRO A 1 95 ? -6.177 4.666 -10.014 1.00 89.81 95 PRO A C 1
ATOM 722 O O . PRO A 1 95 ? -7.129 4.697 -9.231 1.00 89.81 95 PRO A O 1
ATOM 725 N N . ALA A 1 96 ? -5.390 3.594 -10.145 1.00 91.19 96 ALA A N 1
ATOM 726 C CA . ALA A 1 96 ? -5.588 2.360 -9.395 1.00 91.19 96 ALA A CA 1
ATOM 727 C C . ALA A 1 96 ? -5.393 2.574 -7.888 1.00 91.19 96 ALA A C 1
ATOM 729 O O . ALA A 1 96 ? -6.242 2.167 -7.093 1.00 91.19 96 ALA A O 1
ATOM 730 N N . PHE A 1 97 ? -4.327 3.275 -7.490 1.00 90.56 97 PHE A N 1
ATOM 731 C CA . PHE A 1 97 ? -4.058 3.592 -6.090 1.00 90.56 97 PHE A CA 1
ATOM 732 C C . PHE A 1 97 ? -5.132 4.510 -5.499 1.00 90.56 97 PHE A C 1
ATOM 734 O O . PHE A 1 97 ? -5.597 4.271 -4.383 1.00 90.56 97 PHE A O 1
ATOM 741 N N . ALA A 1 98 ? -5.568 5.537 -6.235 1.00 92.81 98 ALA A N 1
ATOM 742 C CA . ALA A 1 98 ? -6.621 6.449 -5.790 1.00 92.81 98 ALA A CA 1
ATOM 743 C C . ALA A 1 98 ? -7.955 5.714 -5.574 1.00 92.81 98 ALA A C 1
ATOM 745 O O . ALA A 1 98 ? -8.607 5.898 -4.543 1.00 92.81 98 ALA A O 1
ATOM 746 N N . MET A 1 99 ? -8.334 4.834 -6.504 1.00 94.56 99 MET A N 1
ATOM 747 C CA . MET A 1 99 ? -9.557 4.038 -6.397 1.00 94.56 99 MET A CA 1
ATOM 748 C C . MET A 1 99 ? -9.472 3.017 -5.253 1.00 94.56 99 MET A C 1
ATOM 750 O O . MET A 1 99 ? -10.392 2.929 -4.439 1.00 94.56 99 MET A O 1
ATOM 754 N N . ALA A 1 100 ? -8.354 2.297 -5.126 1.00 94.25 100 ALA A N 1
ATOM 755 C CA . ALA A 1 100 ? -8.131 1.367 -4.020 1.00 94.25 100 ALA A CA 1
ATOM 756 C C . ALA A 1 100 ? -8.140 2.082 -2.659 1.00 94.25 100 ALA A C 1
ATOM 758 O O . ALA A 1 100 ? -8.736 1.589 -1.701 1.00 94.25 100 ALA A O 1
ATOM 759 N N . SER A 1 101 ? -7.545 3.275 -2.586 1.00 93.56 101 SER A N 1
ATOM 760 C CA . SER A 1 101 ? -7.559 4.140 -1.402 1.00 93.56 101 SER A CA 1
ATOM 761 C C . SER A 1 101 ? -8.977 4.553 -1.023 1.00 93.56 101 SER A C 1
ATOM 763 O O . SER A 1 101 ? -9.356 4.445 0.142 1.00 93.56 101 SER A O 1
ATOM 765 N N . LEU A 1 102 ? -9.788 4.974 -1.999 1.00 95.56 102 LEU A N 1
ATOM 766 C CA . LEU A 1 102 ? -11.189 5.318 -1.770 1.00 95.56 102 LEU A CA 1
ATOM 767 C C . LEU A 1 102 ? -11.981 4.111 -1.250 1.00 95.56 102 LEU A C 1
ATOM 769 O O . LEU A 1 102 ? -12.692 4.234 -0.253 1.00 95.56 102 LEU A O 1
ATOM 773 N N . ILE A 1 103 ? -11.819 2.942 -1.876 1.00 96.06 103 ILE A N 1
ATOM 774 C CA . ILE A 1 103 ? -12.470 1.694 -1.453 1.00 96.06 103 ILE A CA 1
ATOM 775 C C . ILE A 1 103 ? -12.041 1.317 -0.030 1.00 96.06 103 ILE A C 1
ATOM 777 O O . ILE A 1 103 ? -12.891 0.975 0.793 1.00 96.06 103 ILE A O 1
ATOM 781 N N . ALA A 1 104 ? -10.752 1.430 0.295 1.00 93.75 104 ALA A N 1
ATOM 782 C CA . ALA A 1 104 ? -10.233 1.148 1.629 1.00 93.75 104 ALA A CA 1
ATOM 783 C C . ALA A 1 104 ? -10.803 2.110 2.680 1.00 93.75 104 ALA A C 1
ATOM 785 O O . ALA A 1 104 ? -11.244 1.664 3.741 1.00 93.75 104 ALA A O 1
ATOM 786 N N . ILE A 1 105 ? -10.850 3.414 2.381 1.00 93.88 105 ILE A N 1
ATOM 787 C CA . ILE A 1 105 ? -11.465 4.420 3.256 1.00 93.88 105 ILE A CA 1
ATOM 788 C C . ILE A 1 105 ? -12.934 4.066 3.484 1.00 93.88 105 ILE A C 1
ATOM 790 O O . ILE A 1 105 ? -13.340 3.889 4.630 1.00 93.88 105 ILE A O 1
ATOM 794 N N . VAL A 1 106 ? -13.725 3.899 2.422 1.00 95.19 106 VAL A N 1
ATOM 795 C CA . VAL A 1 106 ? -15.155 3.569 2.526 1.00 95.19 106 VAL A CA 1
ATOM 796 C C . VAL A 1 106 ? -15.365 2.274 3.316 1.00 95.19 106 VAL A C 1
ATOM 798 O O . VAL A 1 106 ? -16.180 2.249 4.239 1.00 95.19 106 VAL A O 1
ATOM 801 N N . GLY A 1 107 ? -14.588 1.229 3.030 1.00 93.00 107 GLY A N 1
ATOM 802 C CA . GLY A 1 107 ? -14.653 -0.049 3.738 1.00 93.00 107 GLY A CA 1
ATOM 803 C C . GLY A 1 107 ? -14.380 0.091 5.236 1.00 93.00 107 GLY A C 1
ATOM 804 O O . GLY A 1 107 ? -15.133 -0.441 6.055 1.00 93.00 107 GLY A O 1
ATOM 805 N N . VAL A 1 108 ? -13.362 0.865 5.620 1.00 91.81 108 VAL A N 1
ATOM 806 C CA . VAL A 1 108 ? -13.048 1.128 7.032 1.00 91.81 108 VAL A CA 1
ATOM 807 C C . VAL A 1 108 ? -14.117 1.997 7.699 1.00 91.81 108 VAL A C 1
ATOM 809 O O . VAL A 1 108 ? -14.486 1.726 8.844 1.00 91.81 108 VAL A O 1
ATOM 812 N N . LEU A 1 109 ? -14.658 3.003 7.006 1.00 91.19 109 LEU A N 1
ATOM 813 C CA . LEU A 1 109 ? -15.730 3.851 7.538 1.00 91.19 109 LEU A CA 1
ATOM 814 C C . LEU A 1 109 ? -17.037 3.076 7.760 1.00 91.19 109 LEU A C 1
ATOM 816 O O . LEU A 1 109 ? -17.759 3.388 8.709 1.00 91.19 109 LEU A O 1
ATOM 820 N N . ILE A 1 110 ? -17.322 2.065 6.933 1.00 92.31 110 ILE A N 1
ATOM 821 C CA . ILE A 1 110 ? -18.461 1.151 7.106 1.00 92.31 110 ILE A CA 1
ATOM 822 C C . ILE A 1 110 ? -18.193 0.173 8.256 1.00 92.31 110 ILE A C 1
ATOM 824 O O . ILE A 1 110 ? -19.032 0.015 9.141 1.00 92.31 110 ILE A O 1
ATOM 828 N N . ALA A 1 111 ? -17.019 -0.466 8.275 1.00 91.38 111 ALA A N 1
ATOM 829 C CA . ALA A 1 111 ? -16.678 -1.467 9.286 1.00 91.38 111 ALA A CA 1
ATOM 830 C C . ALA A 1 111 ? -16.492 -0.868 10.693 1.00 91.38 111 ALA A C 1
ATOM 832 O O . ALA A 1 111 ? -16.712 -1.558 11.691 1.00 91.38 111 ALA A O 1
ATOM 833 N N . GLN A 1 112 ? -16.078 0.402 10.778 1.00 88.25 112 GLN A N 1
ATOM 834 C CA . GLN A 1 112 ? -15.785 1.134 12.015 1.00 88.25 112 GLN A CA 1
ATOM 835 C C . GLN A 1 112 ? -14.955 0.313 13.019 1.00 88.25 112 GLN A C 1
ATOM 837 O O . GLN A 1 112 ? -15.409 0.053 14.148 1.00 88.25 112 GLN A O 1
ATOM 842 N N . PRO A 1 113 ? -13.739 -0.122 12.630 1.00 84.62 113 PRO A N 1
ATOM 843 C CA . PRO A 1 113 ? -12.896 -0.915 13.506 1.00 84.62 113 PRO A CA 1
ATOM 844 C C . PRO A 1 113 ? -12.581 -0.137 14.785 1.00 84.62 113 PRO A C 1
ATOM 846 O O . PRO A 1 113 ? -12.469 1.092 14.803 1.00 84.62 113 PRO A O 1
ATOM 849 N N . ARG A 1 114 ? -12.442 -0.866 15.893 1.00 83.88 114 ARG A N 1
ATOM 850 C CA . ARG A 1 114 ? -11.990 -0.265 17.147 1.00 83.88 114 ARG A CA 1
ATOM 851 C C . ARG A 1 114 ? -10.486 -0.036 17.054 1.00 83.88 114 ARG A C 1
ATOM 853 O O . ARG A 1 114 ? -9.727 -0.999 17.002 1.00 83.88 114 ARG A O 1
ATOM 860 N N . LEU A 1 115 ? -10.080 1.226 17.075 1.00 80.19 115 LEU A N 1
ATOM 861 C CA . LEU A 1 115 ? -8.684 1.629 17.009 1.00 80.19 115 LEU A CA 1
ATOM 862 C C . LEU A 1 115 ? -8.036 1.518 18.387 1.00 80.19 115 LEU A C 1
ATOM 864 O O . LEU A 1 115 ? -8.629 1.901 19.402 1.00 80.19 115 LEU A O 1
ATOM 868 N N . GLN A 1 116 ? -6.810 1.008 18.423 1.00 68.44 116 GLN A N 1
ATOM 869 C CA . GLN A 1 116 ? -5.955 1.068 19.604 1.00 68.44 116 GLN A CA 1
ATOM 870 C C . GLN A 1 116 ? -4.679 1.818 19.263 1.00 68.44 116 GLN A C 1
ATOM 872 O O . GLN A 1 116 ? -3.942 1.426 18.373 1.00 68.44 116 GLN A O 1
ATOM 877 N N . LEU A 1 117 ? -4.424 2.889 20.007 1.00 67.88 117 LEU A N 1
ATOM 878 C CA . LEU A 1 117 ? -3.236 3.726 19.873 1.00 67.88 117 LEU A CA 1
ATOM 879 C C . LEU A 1 117 ? -2.242 3.375 20.989 1.00 67.88 117 LEU A C 1
ATOM 881 O O . LEU A 1 117 ? -1.852 4.233 21.778 1.00 67.88 117 LEU A O 1
ATOM 885 N N . SER A 1 118 ? -1.916 2.088 21.147 1.00 66.19 118 SER A N 1
ATOM 886 C CA . SER A 1 118 ? -0.936 1.665 22.152 1.00 66.19 118 SER A CA 1
ATOM 887 C C . SER A 1 118 ? 0.456 1.621 21.534 1.00 66.19 118 SER A C 1
ATOM 889 O O . SER A 1 118 ? 0.704 0.858 20.608 1.00 66.19 118 SER A O 1
ATOM 891 N N . LEU A 1 119 ? 1.385 2.395 22.096 1.00 64.56 119 LEU A N 1
ATOM 892 C CA . LEU A 1 119 ? 2.807 2.337 21.737 1.00 64.56 119 LEU A CA 1
ATOM 893 C C . LEU A 1 119 ? 3.473 1.012 22.158 1.00 64.56 119 LEU A C 1
ATOM 895 O O . LEU A 1 119 ? 4.546 0.688 21.664 1.00 64.56 119 LEU A O 1
ATOM 899 N N . ALA A 1 120 ? 2.834 0.239 23.046 1.00 67.44 120 ALA A N 1
ATOM 900 C CA . ALA A 1 120 ? 3.314 -1.060 23.522 1.00 67.44 120 ALA A CA 1
ATOM 901 C C . ALA A 1 120 ? 2.789 -2.246 22.689 1.00 67.44 120 ALA A C 1
ATOM 903 O O . ALA A 1 120 ? 2.965 -3.403 23.071 1.00 67.44 120 ALA A O 1
ATOM 904 N N . GLN A 1 121 ? 2.091 -1.985 21.580 1.00 63.91 121 GLN A N 1
ATOM 905 C CA . GLN A 1 121 ? 1.517 -3.041 20.755 1.00 63.91 121 GLN A CA 1
ATOM 906 C C . GLN A 1 121 ? 2.642 -3.843 20.066 1.00 63.91 121 GLN A C 1
ATOM 908 O O . GLN A 1 121 ? 3.572 -3.239 19.525 1.00 63.91 121 GLN A O 1
ATOM 913 N N . PRO A 1 122 ? 2.592 -5.191 20.077 1.00 67.62 122 PRO A N 1
ATOM 914 C CA . PRO A 1 122 ? 3.579 -6.004 19.371 1.00 67.62 122 PRO A CA 1
ATOM 915 C C . PRO A 1 122 ? 3.609 -5.619 17.888 1.00 67.62 122 PRO A C 1
ATOM 917 O O . PRO A 1 122 ? 2.562 -5.369 17.291 1.00 67.62 122 PRO A O 1
ATOM 920 N N . ARG A 1 123 ? 4.812 -5.557 17.299 1.00 73.12 123 ARG A N 1
ATOM 921 C CA . ARG A 1 123 ? 5.030 -5.158 15.892 1.00 73.12 123 ARG A CA 1
ATOM 922 C C . ARG A 1 123 ? 4.486 -6.179 14.881 1.00 73.12 123 ARG A C 1
ATOM 924 O O . ARG A 1 123 ? 4.425 -5.887 13.688 1.00 73.12 123 ARG A O 1
ATOM 931 N N . ASP A 1 124 ? 4.054 -7.344 15.350 1.00 84.00 124 ASP A N 1
ATOM 932 C CA . ASP A 1 124 ? 3.645 -8.487 14.531 1.00 84.00 124 ASP A CA 1
ATOM 933 C C . ASP A 1 124 ? 2.530 -8.175 13.516 1.00 84.00 124 ASP A C 1
ATOM 935 O O . ASP A 1 124 ? 2.651 -8.612 12.372 1.00 84.00 124 ASP A O 1
ATOM 939 N N . PRO A 1 125 ? 1.472 -7.396 13.835 1.00 89.12 125 PRO A N 1
ATOM 940 C CA . PRO A 1 125 ? 0.436 -7.069 12.857 1.00 89.12 125 PRO A CA 1
ATOM 941 C C . PRO A 1 125 ? 0.936 -6.143 11.743 1.00 89.12 125 PRO A C 1
ATOM 943 O O . PRO A 1 125 ? 0.473 -6.268 10.613 1.00 89.12 125 PRO A O 1
ATOM 946 N N . VAL A 1 126 ? 1.892 -5.249 12.032 1.00 92.75 126 VAL A N 1
ATOM 947 C CA . VAL A 1 126 ? 2.506 -4.382 11.009 1.00 92.75 126 VAL A CA 1
ATOM 948 C C . VAL A 1 126 ? 3.268 -5.249 10.020 1.00 92.75 126 VAL A C 1
ATOM 950 O O . VAL A 1 126 ? 2.984 -5.204 8.829 1.00 92.75 126 VAL A O 1
ATOM 953 N N . LEU A 1 127 ? 4.170 -6.098 10.526 1.00 94.81 127 LEU A N 1
ATOM 954 C CA . LEU A 1 127 ? 4.955 -7.008 9.692 1.00 94.81 127 LEU A CA 1
ATOM 955 C C . LEU A 1 127 ?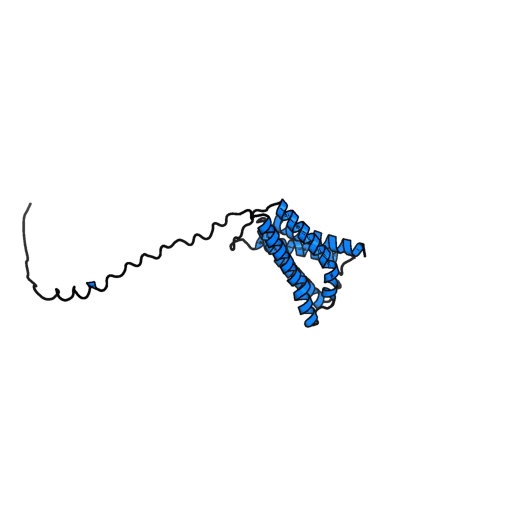 4.057 -7.942 8.881 1.00 94.81 127 LEU A C 1
ATOM 957 O O . LEU A 1 127 ? 4.298 -8.145 7.697 1.00 94.81 127 LEU A O 1
ATOM 961 N N . ALA A 1 128 ? 2.994 -8.471 9.484 1.00 95.56 128 ALA A N 1
ATOM 962 C CA . ALA A 1 128 ? 2.058 -9.343 8.791 1.00 95.56 128 ALA A CA 1
ATOM 963 C C . ALA A 1 128 ? 1.307 -8.635 7.660 1.00 95.56 128 ALA A C 1
ATOM 965 O O . ALA A 1 128 ? 1.191 -9.205 6.578 1.00 95.56 128 ALA A O 1
ATOM 966 N N . ALA A 1 129 ? 0.841 -7.400 7.874 1.00 95.69 129 ALA A N 1
ATOM 967 C CA . ALA A 1 129 ? 0.222 -6.605 6.816 1.00 95.69 129 ALA A CA 1
ATOM 968 C C . ALA A 1 129 ? 1.215 -6.285 5.691 1.00 95.69 129 ALA A C 1
ATOM 970 O O . ALA A 1 129 ? 0.893 -6.498 4.521 1.00 95.69 129 ALA A O 1
ATOM 971 N N . THR A 1 130 ? 2.435 -5.865 6.036 1.00 96.81 130 THR A N 1
ATOM 972 C CA . THR A 1 130 ? 3.509 -5.619 5.063 1.00 96.81 130 THR A CA 1
ATOM 973 C C . THR A 1 130 ? 3.800 -6.866 4.230 1.00 96.81 130 THR A C 1
ATOM 975 O O . THR A 1 130 ? 3.821 -6.798 3.004 1.00 96.81 130 THR A O 1
ATOM 978 N N . LEU A 1 131 ? 3.982 -8.021 4.878 1.00 97.25 131 LEU A N 1
ATOM 979 C CA . LEU A 1 131 ? 4.260 -9.294 4.208 1.00 97.25 131 LEU A CA 1
ATOM 980 C C . LEU A 1 131 ? 3.081 -9.776 3.363 1.00 97.25 131 LEU A C 1
ATOM 982 O O . LEU A 1 131 ? 3.301 -10.338 2.297 1.00 97.25 131 LEU A O 1
ATOM 986 N N . GLY A 1 132 ? 1.843 -9.542 3.804 1.00 97.12 132 GLY A N 1
ATOM 987 C CA . GLY A 1 132 ? 0.653 -9.836 3.008 1.00 97.12 132 GLY A CA 1
ATOM 988 C C . GLY A 1 132 ? 0.649 -9.061 1.692 1.00 97.12 132 GLY A C 1
ATOM 989 O O . GLY A 1 132 ? 0.479 -9.658 0.630 1.00 97.12 132 GLY A O 1
ATOM 990 N N . GLY A 1 133 ? 0.899 -7.749 1.758 1.00 96.50 133 GLY A N 1
ATOM 991 C CA . GLY A 1 133 ? 0.999 -6.894 0.574 1.00 96.50 133 GLY A CA 1
ATOM 992 C C . GLY A 1 133 ? 2.163 -7.296 -0.334 1.00 96.50 133 GLY A C 1
ATOM 993 O O . GLY A 1 133 ? 1.956 -7.607 -1.505 1.00 96.50 133 GLY A O 1
ATOM 994 N N . LEU A 1 134 ? 3.376 -7.395 0.218 1.00 97.25 134 LEU A N 1
ATOM 995 C CA . LEU A 1 134 ? 4.569 -7.803 -0.534 1.00 97.25 134 LEU A CA 1
ATOM 996 C C . LEU A 1 134 ? 4.435 -9.201 -1.147 1.00 97.25 134 LEU A C 1
ATOM 998 O O . LEU A 1 134 ? 4.896 -9.420 -2.263 1.00 97.25 134 LEU A O 1
ATOM 1002 N N . GLY A 1 135 ? 3.796 -10.138 -0.448 1.00 97.38 135 GLY A N 1
ATOM 1003 C CA . GLY A 1 135 ? 3.561 -11.489 -0.946 1.00 97.38 135 GLY A CA 1
ATOM 1004 C C . GLY A 1 135 ? 2.675 -11.489 -2.188 1.00 97.38 135 GLY A C 1
ATOM 1005 O O . GLY A 1 135 ? 3.045 -12.074 -3.204 1.00 97.38 135 GLY A O 1
ATOM 1006 N N . VAL A 1 136 ? 1.542 -10.780 -2.142 1.00 97.38 136 VAL A N 1
ATOM 1007 C CA . VAL A 1 136 ? 0.657 -10.631 -3.309 1.00 97.38 136 VAL A CA 1
ATOM 1008 C C . VAL A 1 136 ? 1.380 -9.933 -4.456 1.00 97.38 136 VAL A C 1
ATOM 1010 O O . VAL A 1 136 ? 1.330 -10.409 -5.588 1.00 97.38 136 VAL A O 1
ATOM 1013 N N . TRP A 1 137 ? 2.097 -8.849 -4.165 1.00 95.12 137 TRP A N 1
ATOM 1014 C CA . TRP A 1 137 ? 2.890 -8.133 -5.160 1.00 95.12 137 TRP A CA 1
ATOM 1015 C C . TRP A 1 137 ? 3.918 -9.028 -5.853 1.00 95.12 137 TRP A C 1
ATOM 1017 O O . TRP A 1 137 ? 3.943 -9.092 -7.083 1.00 95.12 137 TRP A O 1
ATOM 1027 N N . ALA A 1 138 ? 4.714 -9.767 -5.080 1.00 95.75 138 ALA A N 1
ATOM 1028 C CA . ALA A 1 138 ? 5.740 -10.653 -5.610 1.00 95.75 138 ALA A CA 1
ATOM 1029 C C . ALA A 1 138 ? 5.137 -11.769 -6.471 1.00 95.75 138 ALA A C 1
ATOM 1031 O O . ALA A 1 138 ? 5.649 -12.053 -7.554 1.00 95.75 138 ALA A O 1
ATOM 1032 N N . VAL A 1 139 ? 4.029 -12.374 -6.030 1.00 97.12 139 VAL A N 1
ATOM 1033 C CA . VAL A 1 139 ? 3.334 -13.409 -6.809 1.00 97.12 139 VAL A CA 1
ATOM 1034 C C . VAL A 1 139 ? 2.821 -12.837 -8.126 1.00 97.12 139 VAL A C 1
ATOM 1036 O O . VAL A 1 139 ? 3.079 -13.417 -9.179 1.00 97.12 139 VAL A O 1
ATOM 1039 N N . VAL A 1 140 ? 2.135 -11.695 -8.102 1.00 94.81 140 VAL A N 1
ATOM 1040 C CA . VAL A 1 140 ? 1.532 -11.111 -9.309 1.00 94.81 140 VAL A CA 1
ATOM 1041 C C . VAL A 1 140 ? 2.602 -10.655 -10.304 1.00 94.81 140 VAL A C 1
ATOM 1043 O O . VAL A 1 140 ? 2.459 -10.934 -11.490 1.00 94.81 140 VAL A O 1
ATOM 1046 N N . HIS A 1 141 ? 3.706 -10.050 -9.855 1.00 92.06 141 HIS A N 1
ATOM 1047 C CA . HIS A 1 141 ? 4.799 -9.651 -10.754 1.00 92.06 141 HIS A CA 1
ATOM 1048 C C . HIS A 1 141 ? 5.473 -10.823 -11.468 1.00 92.06 141 HIS A C 1
ATOM 1050 O O . HIS A 1 141 ? 5.955 -10.657 -12.581 1.00 92.06 141 HIS A O 1
ATOM 1056 N N . ASN A 1 142 ? 5.524 -11.999 -10.840 1.00 95.12 142 ASN A N 1
ATOM 1057 C CA . ASN A 1 142 ? 6.199 -13.162 -11.419 1.00 95.12 142 ASN A CA 1
ATOM 1058 C C . ASN A 1 142 ? 5.244 -14.130 -12.128 1.00 95.12 142 ASN A C 1
ATOM 1060 O O . ASN A 1 142 ? 5.710 -15.043 -12.804 1.00 95.12 142 ASN A O 1
ATOM 1064 N N . THR A 1 143 ? 3.928 -13.956 -11.982 1.00 95.56 143 THR A N 1
ATOM 1065 C CA . THR A 1 143 ? 2.922 -14.811 -12.638 1.00 95.56 143 THR A CA 1
ATOM 1066 C C . THR A 1 143 ? 2.107 -14.086 -13.707 1.00 95.56 143 THR A C 1
ATOM 1068 O O . THR A 1 143 ? 1.583 -14.741 -14.606 1.00 95.56 143 THR A O 1
ATOM 1071 N N . SER A 1 144 ? 2.005 -12.755 -13.656 1.00 91.69 144 SER A N 1
ATOM 1072 C CA . SER A 1 144 ? 1.327 -11.965 -14.685 1.00 91.69 144 SER A CA 1
ATOM 1073 C C . SER A 1 144 ? 2.199 -11.814 -15.926 1.00 91.69 144 SER A C 1
ATOM 1075 O O . SER A 1 144 ? 3.355 -11.414 -15.835 1.00 91.69 144 SER A O 1
ATOM 1077 N N . THR A 1 145 ? 1.620 -12.042 -17.104 1.00 91.25 145 THR A N 1
ATOM 1078 C CA . THR A 1 145 ? 2.284 -11.785 -18.393 1.00 91.25 145 THR A CA 1
ATOM 1079 C C . THR A 1 145 ? 2.311 -10.303 -18.770 1.00 91.25 145 THR A C 1
ATOM 1081 O O . THR A 1 145 ? 2.962 -9.942 -19.745 1.00 91.25 145 THR A O 1
ATOM 1084 N N . MET A 1 146 ? 1.587 -9.444 -18.042 1.00 88.31 146 MET A N 1
ATOM 1085 C CA . MET A 1 146 ? 1.524 -7.999 -18.309 1.00 88.31 146 MET A CA 1
ATOM 1086 C C . MET A 1 146 ? 2.574 -7.200 -17.530 1.00 88.31 146 MET A C 1
ATOM 1088 O O . MET A 1 146 ? 2.760 -6.015 -17.791 1.00 88.31 146 MET A O 1
ATOM 1092 N N . LEU A 1 147 ? 3.237 -7.822 -16.553 1.00 88.44 147 LEU A N 1
ATOM 1093 C CA . LEU A 1 147 ? 4.256 -7.184 -15.726 1.00 88.44 147 LEU A CA 1
ATOM 1094 C C . LEU A 1 147 ? 5.612 -7.820 -16.003 1.00 88.44 147 LEU A C 1
ATOM 1096 O O . LEU A 1 147 ? 5.711 -9.009 -16.294 1.00 88.44 147 LEU A O 1
ATOM 1100 N N . MET A 1 148 ? 6.672 -7.024 -15.883 1.00 89.31 148 MET A N 1
ATOM 1101 C CA . MET A 1 148 ? 8.027 -7.554 -15.959 1.00 89.31 148 MET A CA 1
ATOM 1102 C C . MET A 1 148 ? 8.303 -8.428 -14.721 1.00 89.31 148 MET A C 1
ATOM 1104 O O . MET A 1 148 ? 8.134 -7.938 -13.594 1.00 89.31 148 MET A O 1
ATOM 1108 N N . PRO A 1 149 ? 8.733 -9.692 -14.898 1.00 93.06 149 PRO A N 1
ATOM 1109 C CA . PRO A 1 149 ? 9.128 -10.544 -13.786 1.00 93.06 149 PRO A CA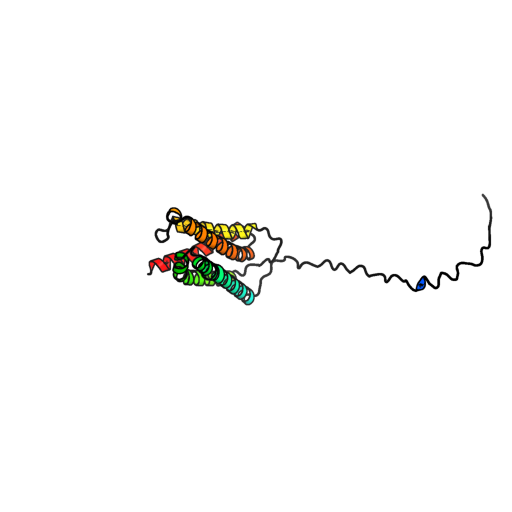 1
ATOM 1110 C C . PRO A 1 149 ? 10.480 -10.102 -13.223 1.00 93.06 149 PRO A C 1
ATOM 1112 O O . PRO A 1 149 ? 11.304 -9.504 -13.918 1.00 93.06 149 PRO A O 1
ATOM 1115 N N . PHE A 1 150 ? 10.748 -10.440 -11.960 1.00 93.06 150 PHE A N 1
ATOM 1116 C CA . PHE A 1 150 ? 11.964 -9.980 -11.273 1.00 93.06 150 PHE A CA 1
ATOM 1117 C C . PHE A 1 150 ? 13.248 -10.509 -11.913 1.00 93.06 150 PHE A C 1
ATOM 1119 O O . PHE A 1 150 ? 14.278 -9.847 -11.867 1.00 93.06 150 PHE A O 1
ATOM 1126 N N . THR A 1 151 ? 13.184 -11.679 -12.547 1.00 93.81 151 THR A N 1
ATOM 1127 C CA . THR A 1 151 ? 14.309 -12.289 -13.267 1.00 93.81 151 THR A CA 1
ATOM 1128 C C . THR A 1 151 ? 14.711 -11.525 -14.527 1.00 93.81 151 THR A C 1
ATOM 1130 O O . THR A 1 151 ? 15.809 -11.737 -15.035 1.00 93.81 151 THR A O 1
ATOM 1133 N N . SER A 1 152 ? 13.842 -10.648 -15.033 1.00 91.94 152 SER A N 1
ATOM 1134 C CA . SER A 1 152 ? 14.098 -9.819 -16.212 1.00 91.94 152 SER A CA 1
ATOM 1135 C C . SER A 1 152 ? 14.533 -8.393 -15.869 1.00 91.94 152 SER A C 1
ATOM 1137 O O . SER A 1 152 ? 14.915 -7.655 -16.772 1.00 91.94 152 SER A O 1
ATOM 1139 N N . MET A 1 153 ? 14.503 -8.007 -14.590 1.00 89.31 153 MET A N 1
ATOM 1140 C CA . MET A 1 153 ? 14.946 -6.690 -14.129 1.00 89.31 153 MET A CA 1
ATOM 1141 C C . MET A 1 153 ? 16.457 -6.671 -13.894 1.00 89.31 153 MET A C 1
ATOM 1143 O O . MET A 1 153 ? 17.048 -7.646 -13.421 1.00 89.31 153 MET A O 1
ATOM 1147 N N . SER A 1 154 ? 17.097 -5.531 -14.162 1.00 89.06 154 SER A N 1
ATOM 1148 C CA . SER A 1 154 ? 18.494 -5.341 -13.753 1.00 89.06 154 SER A CA 1
ATOM 1149 C C . SER A 1 154 ? 18.617 -5.316 -12.215 1.00 89.06 154 SER A C 1
ATOM 1151 O O . SER A 1 154 ? 17.666 -4.921 -11.539 1.00 89.06 154 SER A O 1
ATOM 1153 N N . PRO A 1 155 ? 19.774 -5.667 -11.615 1.00 89.56 155 PRO A N 1
ATOM 1154 C CA . PRO A 1 155 ? 19.914 -5.680 -10.154 1.00 89.56 155 PRO A CA 1
ATOM 1155 C C . PRO A 1 155 ? 19.604 -4.335 -9.478 1.00 89.56 155 PRO A C 1
ATOM 1157 O O . PRO A 1 155 ? 19.011 -4.306 -8.403 1.00 89.56 155 PRO A O 1
ATOM 1160 N N . LEU A 1 156 ? 19.984 -3.219 -10.110 1.00 85.38 156 LEU A N 1
ATOM 1161 C CA . LEU A 1 156 ? 19.733 -1.873 -9.587 1.00 85.38 156 LEU A CA 1
ATOM 1162 C C . LEU A 1 156 ? 18.244 -1.504 -9.653 1.00 85.38 156 LEU A C 1
ATOM 1164 O O . LEU A 1 156 ? 17.683 -0.951 -8.703 1.00 85.38 156 LEU A O 1
ATOM 1168 N N . GLU A 1 157 ? 17.592 -1.841 -10.764 1.00 83.94 157 GLU A N 1
ATOM 1169 C CA . GLU A 1 157 ? 16.153 -1.660 -10.934 1.00 83.94 157 GLU A CA 1
ATOM 1170 C C . GLU A 1 157 ? 15.379 -2.503 -9.923 1.00 83.94 157 GLU A C 1
ATOM 1172 O O . GLU A 1 157 ? 14.545 -1.965 -9.202 1.00 83.94 157 GLU A O 1
ATOM 1177 N N . LEU A 1 158 ? 15.723 -3.784 -9.776 1.00 87.88 158 LEU A N 1
ATOM 1178 C CA . LEU A 1 158 ? 15.093 -4.669 -8.802 1.00 87.88 158 LEU A CA 1
ATOM 1179 C C . LEU A 1 158 ? 15.277 -4.156 -7.369 1.00 87.88 158 LEU A C 1
ATOM 1181 O O . LEU A 1 158 ? 14.321 -4.157 -6.597 1.00 87.88 158 LEU A O 1
ATOM 1185 N N . LEU A 1 159 ? 16.476 -3.688 -7.008 1.00 88.50 159 LEU A N 1
ATOM 1186 C CA . LEU A 1 159 ? 16.751 -3.160 -5.670 1.00 88.50 159 LEU A CA 1
ATOM 1187 C C . LEU A 1 159 ? 15.921 -1.907 -5.370 1.00 88.50 159 LEU A C 1
ATOM 1189 O O . LEU A 1 159 ? 15.322 -1.805 -4.299 1.00 88.50 159 LEU A O 1
ATOM 1193 N N . SER A 1 160 ? 15.873 -0.960 -6.308 1.00 85.56 160 SER A N 1
ATOM 1194 C CA . SER A 1 160 ? 15.082 0.265 -6.144 1.00 85.56 160 SER A CA 1
ATOM 1195 C C . SER A 1 160 ? 13.579 -0.025 -6.137 1.00 85.56 160 SER A C 1
ATOM 1197 O O . SER A 1 160 ? 12.858 0.505 -5.290 1.00 85.56 160 SER A O 1
ATOM 1199 N N . PHE A 1 161 ? 13.115 -0.925 -7.004 1.00 86.69 161 PHE A N 1
ATOM 1200 C CA . PHE A 1 161 ? 11.719 -1.344 -7.078 1.00 86.69 161 PHE A CA 1
ATOM 1201 C C . PHE A 1 161 ? 11.274 -2.079 -5.808 1.00 86.69 161 PHE 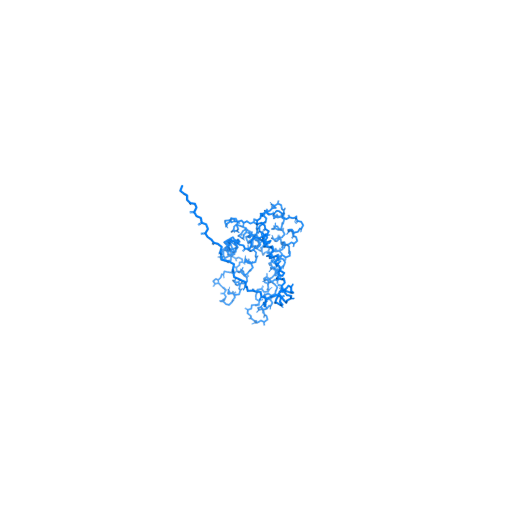A C 1
ATOM 1203 O O . PHE A 1 161 ? 10.225 -1.762 -5.241 1.00 86.69 161 PHE A O 1
ATOM 1210 N N . LEU A 1 162 ? 12.101 -2.992 -5.295 1.00 91.31 162 LEU A N 1
ATOM 1211 C CA . LEU A 1 162 ? 11.862 -3.683 -4.031 1.00 91.31 162 LEU A CA 1
ATOM 1212 C C . LEU A 1 162 ? 11.877 -2.707 -2.850 1.00 91.31 162 LEU A C 1
ATOM 1214 O O . LEU A 1 162 ? 10.984 -2.762 -2.010 1.00 91.31 162 LEU A O 1
ATOM 1218 N N . GLY A 1 163 ? 12.855 -1.801 -2.788 1.00 91.88 163 GLY A N 1
ATOM 1219 C CA . GLY A 1 163 ? 12.971 -0.820 -1.708 1.00 91.88 163 GLY A CA 1
ATOM 1220 C C . GLY A 1 163 ? 11.742 0.084 -1.598 1.00 91.88 163 GLY A C 1
ATOM 1221 O O . GLY A 1 163 ? 11.215 0.269 -0.499 1.00 91.88 163 GLY A O 1
ATOM 1222 N N . LEU A 1 164 ? 11.244 0.585 -2.733 1.00 90.50 164 LEU A N 1
ATOM 1223 C CA . LEU A 1 164 ? 10.016 1.383 -2.786 1.00 90.50 164 LEU A CA 1
ATOM 1224 C C . LEU A 1 164 ? 8.792 0.583 -2.326 1.00 90.50 164 LEU A C 1
ATOM 1226 O O . LEU A 1 164 ? 8.042 1.070 -1.483 1.00 90.50 164 LEU A O 1
ATOM 1230 N N . ASN A 1 165 ? 8.626 -0.654 -2.80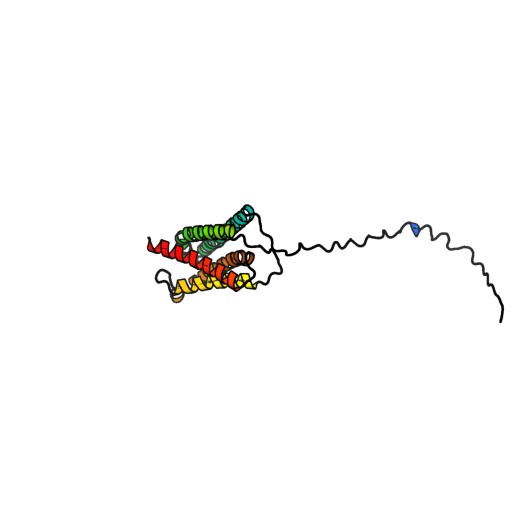5 1.00 92.88 165 ASN A N 1
ATOM 1231 C CA . ASN A 1 165 ? 7.496 -1.503 -2.414 1.00 92.88 165 ASN A CA 1
ATOM 1232 C C . ASN A 1 165 ? 7.551 -1.894 -0.930 1.00 92.88 165 ASN A C 1
ATOM 1234 O O . ASN A 1 165 ? 6.530 -1.882 -0.247 1.00 92.88 165 ASN A O 1
ATOM 1238 N N . VAL A 1 166 ? 8.733 -2.210 -0.391 1.00 96.06 166 VAL A N 1
ATOM 1239 C CA . VAL A 1 166 ? 8.905 -2.509 1.041 1.00 96.06 166 VAL A CA 1
ATOM 1240 C C . VAL A 1 166 ? 8.526 -1.300 1.887 1.00 96.06 166 VAL A C 1
ATOM 1242 O O . VAL A 1 166 ? 7.809 -1.451 2.880 1.00 96.06 166 VAL A O 1
ATOM 1245 N N . LEU A 1 167 ? 8.973 -0.105 1.497 1.00 95.94 167 LEU A N 1
ATOM 1246 C CA . LEU A 1 167 ? 8.629 1.125 2.198 1.00 95.94 167 LEU A CA 1
ATOM 1247 C C . LEU A 1 167 ? 7.121 1.393 2.143 1.00 95.94 167 LEU A C 1
ATOM 1249 O O . LEU A 1 167 ? 6.503 1.576 3.192 1.00 95.94 167 LEU A O 1
ATOM 1253 N N . GLU A 1 168 ? 6.527 1.362 0.951 1.00 94.50 168 GLU A N 1
ATOM 1254 C CA . GLU A 1 168 ? 5.093 1.573 0.745 1.00 94.50 168 GLU A CA 1
ATOM 1255 C C . GLU A 1 168 ? 4.261 0.588 1.576 1.00 94.50 168 GLU A C 1
ATOM 1257 O O . GLU A 1 168 ? 3.423 1.003 2.381 1.00 94.50 168 GLU A O 1
ATOM 1262 N N . MET A 1 169 ? 4.538 -0.714 1.452 1.00 96.19 169 MET A N 1
ATOM 1263 C CA . MET A 1 169 ? 3.809 -1.752 2.181 1.00 96.19 169 MET A CA 1
ATOM 1264 C C . MET A 1 169 ? 4.005 -1.639 3.692 1.00 96.19 169 MET A C 1
ATOM 1266 O O . MET A 1 169 ? 3.101 -1.989 4.445 1.00 96.19 169 MET A O 1
ATOM 1270 N N . THR A 1 170 ? 5.139 -1.112 4.157 1.00 96.56 170 THR A N 1
ATOM 1271 C CA . THR A 1 170 ? 5.360 -0.846 5.586 1.00 96.56 170 THR A CA 1
ATOM 1272 C C . THR A 1 170 ? 4.525 0.333 6.077 1.00 96.56 170 THR A C 1
ATOM 1274 O O . THR A 1 170 ? 3.903 0.239 7.138 1.00 96.56 170 THR A O 1
ATOM 1277 N N . LEU A 1 171 ? 4.451 1.422 5.309 1.00 96.19 171 LEU A N 1
ATOM 1278 C CA . LEU A 1 171 ? 3.609 2.579 5.634 1.00 96.19 171 LEU A CA 1
ATOM 1279 C C . LEU A 1 171 ? 2.121 2.201 5.648 1.00 96.19 171 LEU A C 1
ATOM 1281 O O . LEU A 1 171 ? 1.400 2.549 6.587 1.00 96.19 171 LEU A O 1
ATOM 1285 N N . LEU A 1 172 ? 1.668 1.435 4.655 1.00 94.69 172 LEU A N 1
ATOM 1286 C CA . LEU A 1 172 ? 0.309 0.892 4.612 1.00 94.69 172 LEU A CA 1
ATOM 1287 C C . LEU A 1 172 ? 0.067 -0.119 5.741 1.00 94.69 172 LEU A C 1
ATOM 1289 O O . LEU A 1 172 ? -0.967 -0.070 6.408 1.00 94.69 172 LEU A O 1
ATOM 1293 N N . GLY A 1 173 ? 1.042 -0.986 6.014 1.00 93.56 173 GLY A N 1
ATOM 1294 C CA . GLY A 1 173 ? 0.995 -1.972 7.089 1.00 93.56 173 GLY A CA 1
ATOM 1295 C C . GLY A 1 173 ? 0.816 -1.339 8.468 1.00 93.56 173 GLY A C 1
ATOM 1296 O O . GLY A 1 173 ? 0.012 -1.826 9.261 1.00 93.56 173 GLY A O 1
ATOM 1297 N N . MET A 1 174 ? 1.476 -0.208 8.740 1.00 93.25 174 MET A N 1
ATOM 1298 C CA . MET A 1 174 ? 1.279 0.560 9.978 1.00 93.25 174 MET A CA 1
ATOM 1299 C C . MET A 1 174 ? -0.158 1.081 10.122 1.00 93.25 174 MET A C 1
ATOM 1301 O O . MET A 1 174 ? -0.750 0.988 11.204 1.00 93.25 174 MET A O 1
ATOM 1305 N N . MET A 1 175 ? -0.755 1.567 9.031 1.00 93.38 175 MET A N 1
ATOM 1306 C CA . MET A 1 175 ? -2.158 1.982 9.028 1.00 93.38 175 MET A CA 1
ATOM 1307 C C . MET A 1 175 ? -3.088 0.785 9.273 1.00 93.38 175 MET A C 1
ATOM 1309 O O . MET A 1 175 ? -3.930 0.836 10.169 1.00 93.38 175 MET A O 1
ATOM 1313 N N . PHE A 1 176 ? -2.916 -0.321 8.541 1.00 91.94 176 PHE A N 1
ATOM 1314 C CA . PHE A 1 176 ? -3.783 -1.497 8.673 1.00 91.94 176 PHE A CA 1
ATOM 1315 C C . PHE A 1 176 ? -3.671 -2.185 10.036 1.00 91.94 176 PHE A C 1
ATOM 1317 O O . PHE A 1 176 ? -4.684 -2.601 10.605 1.00 91.94 176 PHE A O 1
ATOM 1324 N N . ALA A 1 177 ? -2.469 -2.249 10.605 1.00 89.50 177 ALA A N 1
ATOM 1325 C CA . ALA A 1 177 ? -2.232 -2.776 11.946 1.00 89.50 177 ALA A CA 1
ATOM 1326 C C . ALA A 1 177 ? -2.957 -1.978 13.040 1.00 89.50 177 ALA A C 1
ATOM 1328 O O . ALA A 1 177 ? -3.304 -2.532 14.083 1.00 89.50 177 ALA A O 1
ATOM 1329 N N . SER A 1 178 ? -3.257 -0.700 12.793 1.00 88.81 178 SER A N 1
ATOM 1330 C CA . SER A 1 178 ? -4.042 0.112 13.727 1.00 88.81 178 SER A CA 1
ATOM 1331 C C . SER A 1 178 ? -5.496 -0.379 13.839 1.00 88.81 178 SER A C 1
ATOM 1333 O O . SER A 1 178 ? -6.142 -0.165 14.867 1.00 88.81 178 SER A O 1
ATOM 1335 N N . PHE A 1 179 ? -6.012 -1.083 12.819 1.00 89.38 179 PHE A N 1
ATOM 1336 C CA . PHE A 1 179 ? -7.391 -1.585 12.763 1.00 89.38 179 PHE A CA 1
ATOM 1337 C C . PHE A 1 179 ? -7.585 -2.976 13.384 1.00 89.38 179 PHE A C 1
ATOM 1339 O O . PHE A 1 179 ? -8.725 -3.365 13.651 1.00 89.38 179 PHE A O 1
ATOM 1346 N N . THR A 1 180 ? -6.518 -3.753 13.607 1.00 88.88 180 THR A N 1
ATOM 1347 C CA . THR A 1 180 ? -6.636 -5.147 14.065 1.00 88.88 180 THR A CA 1
ATOM 1348 C C . THR A 1 180 ? -5.445 -5.619 14.899 1.00 88.88 180 THR A C 1
ATOM 1350 O O . THR A 1 180 ? -4.300 -5.264 14.656 1.00 88.88 180 THR A O 1
ATOM 1353 N N . LYS A 1 181 ? -5.712 -6.501 15.870 1.00 85.50 181 LYS A N 1
ATOM 1354 C CA . LYS A 1 181 ? -4.672 -7.221 16.631 1.00 85.50 181 LYS A CA 1
ATOM 1355 C C . LYS A 1 181 ? -4.308 -8.574 16.040 1.00 85.50 181 LYS A C 1
ATOM 1357 O O . LYS A 1 181 ? -3.305 -9.163 16.425 1.00 85.50 181 LYS A O 1
ATOM 1362 N N . ARG A 1 182 ? -5.177 -9.121 15.192 1.00 90.56 182 ARG A N 1
ATOM 1363 C CA . ARG A 1 182 ? -5.011 -10.475 14.670 1.00 90.56 182 ARG A CA 1
ATOM 1364 C C . ARG A 1 182 ? -4.062 -10.412 13.486 1.00 90.56 182 ARG A C 1
ATOM 1366 O O . ARG A 1 182 ? -4.422 -9.844 12.457 1.00 90.56 182 ARG A O 1
ATOM 1373 N N . THR A 1 183 ? -2.900 -11.038 13.627 1.00 92.19 183 THR A N 1
ATOM 1374 C CA . THR A 1 183 ? -1.860 -11.148 12.595 1.00 92.19 183 THR A CA 1
ATOM 1375 C C . THR A 1 183 ? -2.428 -11.631 11.259 1.00 92.19 183 THR A C 1
ATOM 1377 O O . THR A 1 183 ? -2.143 -11.045 10.223 1.00 92.19 183 THR A O 1
ATOM 1380 N N . SER A 1 184 ? -3.321 -12.627 11.281 1.00 95.06 184 SER A N 1
ATOM 1381 C CA . SER A 1 184 ? -3.988 -13.144 10.078 1.00 95.06 184 SER A CA 1
ATOM 1382 C C . SER A 1 184 ? -4.892 -12.119 9.389 1.00 95.06 184 SER A C 1
ATOM 1384 O O . SER A 1 184 ? -4.913 -12.041 8.166 1.00 95.06 184 SER A O 1
ATOM 1386 N N . VAL A 1 185 ? -5.614 -11.301 10.160 1.00 94.50 185 VAL A N 1
ATOM 1387 C CA . VAL A 1 185 ? -6.459 -10.231 9.609 1.00 94.50 185 VAL A CA 1
ATOM 1388 C C . VAL A 1 185 ? -5.589 -9.116 9.040 1.00 94.50 185 VAL A C 1
ATOM 1390 O O . VAL A 1 185 ? -5.900 -8.600 7.976 1.00 94.50 185 VAL A O 1
ATOM 1393 N N . ALA A 1 186 ? -4.488 -8.765 9.708 1.00 94.31 186 ALA A N 1
ATOM 1394 C CA . ALA A 1 186 ? -3.555 -7.759 9.208 1.00 94.31 186 ALA A CA 1
ATOM 1395 C C . ALA A 1 186 ? -2.923 -8.200 7.878 1.00 94.31 186 ALA A C 1
ATOM 1397 O O . ALA A 1 186 ? -2.928 -7.435 6.915 1.00 94.31 186 ALA A O 1
ATOM 1398 N N . LEU A 1 187 ? -2.486 -9.461 7.797 1.00 96.38 187 LEU A N 1
ATOM 1399 C CA . LEU A 1 187 ? -1.992 -10.080 6.567 1.00 96.38 187 LEU A CA 1
ATOM 1400 C C . LEU A 1 187 ? -3.034 -10.038 5.446 1.00 96.38 187 LEU A C 1
ATOM 1402 O O . LEU A 1 187 ? -2.711 -9.638 4.330 1.00 96.38 187 LEU A O 1
ATOM 1406 N N . ALA A 1 188 ? -4.289 -10.384 5.748 1.00 96.75 188 ALA A N 1
ATOM 1407 C CA . ALA A 1 188 ? -5.382 -10.322 4.782 1.00 96.75 188 ALA A CA 1
ATOM 1408 C C . ALA A 1 188 ? -5.696 -8.887 4.324 1.00 96.75 188 ALA A C 1
ATOM 1410 O O . ALA A 1 188 ? -5.998 -8.687 3.153 1.00 96.75 188 ALA A O 1
ATOM 1411 N N . LEU A 1 189 ? -5.601 -7.885 5.208 1.00 96.00 189 LEU A N 1
ATOM 1412 C CA . LEU A 1 189 ? -5.790 -6.476 4.844 1.00 96.00 189 LEU A CA 1
ATOM 1413 C C . LEU A 1 189 ? -4.693 -5.992 3.890 1.00 96.00 189 LEU A C 1
ATOM 1415 O O . LEU A 1 189 ? -5.010 -5.406 2.859 1.00 96.00 189 LEU A O 1
ATOM 1419 N N . GLY A 1 190 ? -3.425 -6.273 4.204 1.00 96.62 190 GLY A N 1
ATOM 1420 C CA . GLY A 1 190 ? -2.303 -5.903 3.341 1.00 96.62 190 GLY A CA 1
ATOM 1421 C C . GLY A 1 190 ? -2.357 -6.603 1.983 1.00 96.62 190 GLY A C 1
ATOM 1422 O O . GLY A 1 190 ? -2.295 -5.947 0.946 1.00 96.62 190 GLY A O 1
ATOM 1423 N N . GLY A 1 191 ? -2.557 -7.925 1.981 1.00 97.25 191 GLY A N 1
ATOM 1424 C CA . GLY A 1 191 ? -2.683 -8.698 0.744 1.00 97.25 191 GLY A CA 1
ATOM 1425 C C . GLY A 1 191 ? -3.913 -8.308 -0.076 1.00 97.25 191 GLY A C 1
ATOM 1426 O O . GLY A 1 191 ? -3.816 -8.140 -1.287 1.00 97.25 191 GLY A O 1
ATOM 1427 N N . GLY A 1 192 ? -5.060 -8.100 0.574 1.00 97.00 192 GLY A N 1
ATOM 1428 C CA . GLY A 1 192 ? -6.298 -7.687 -0.084 1.00 97.00 192 GLY A CA 1
ATOM 1429 C C . GLY A 1 192 ? -6.204 -6.295 -0.707 1.00 97.00 192 GLY A C 1
ATOM 1430 O O . GLY A 1 192 ? -6.651 -6.107 -1.837 1.00 97.00 192 GLY A O 1
ATOM 1431 N N . PHE A 1 193 ? -5.578 -5.336 -0.017 1.00 96.38 193 PHE A N 1
ATOM 1432 C CA . PHE A 1 193 ? -5.321 -4.013 -0.585 1.00 96.38 193 PHE A CA 1
ATOM 1433 C C . PHE A 1 193 ? -4.405 -4.105 -1.808 1.00 96.38 193 PHE A C 1
ATOM 1435 O O . PHE A 1 193 ? -4.740 -3.556 -2.856 1.00 96.38 193 PHE A O 1
ATOM 1442 N N . GLN A 1 194 ? -3.300 -4.852 -1.716 1.00 96.25 194 GLN A N 1
ATOM 1443 C CA . GLN A 1 194 ? -2.380 -4.985 -2.844 1.00 96.25 194 GLN A CA 1
ATOM 1444 C C . GLN A 1 194 ? -3.008 -5.712 -4.034 1.00 96.25 194 GLN A C 1
ATOM 1446 O O . GLN A 1 194 ? -2.791 -5.323 -5.180 1.00 96.25 194 GLN A O 1
ATOM 1451 N N . LEU A 1 195 ? -3.828 -6.732 -3.776 1.00 96.94 195 LEU A N 1
ATOM 1452 C CA . LEU A 1 195 ? -4.570 -7.431 -4.821 1.00 96.94 195 LEU A CA 1
ATOM 1453 C C . LEU A 1 195 ? -5.537 -6.485 -5.538 1.00 96.94 195 LEU A C 1
ATOM 1455 O O . LEU A 1 195 ? -5.647 -6.541 -6.759 1.00 96.94 195 LEU A O 1
ATOM 1459 N N . LEU A 1 196 ? -6.209 -5.602 -4.793 1.00 96.38 196 LEU A N 1
ATOM 1460 C CA . LEU A 1 196 ? -7.098 -4.594 -5.362 1.00 96.38 196 LEU A CA 1
ATOM 1461 C C . LEU A 1 196 ? -6.328 -3.592 -6.230 1.00 96.38 196 LEU A C 1
ATOM 1463 O O . LEU A 1 196 ? -6.733 -3.350 -7.364 1.00 96.38 196 LEU A O 1
ATOM 1467 N N . VAL A 1 197 ? -5.217 -3.043 -5.726 1.00 94.12 197 VAL A N 1
ATOM 1468 C CA . VAL A 1 197 ? -4.368 -2.109 -6.487 1.00 94.12 197 VAL A CA 1
ATOM 1469 C C . VAL A 1 197 ? -3.887 -2.766 -7.779 1.00 94.12 197 VAL A C 1
ATOM 1471 O O . VAL A 1 197 ? -4.125 -2.233 -8.860 1.00 94.12 197 VAL A O 1
ATOM 1474 N N . LEU A 1 198 ? -3.262 -3.942 -7.693 1.00 93.19 198 LEU A N 1
ATOM 1475 C CA . LEU A 1 198 ? -2.715 -4.628 -8.864 1.00 93.19 198 LEU A CA 1
ATOM 1476 C C . LEU A 1 198 ? -3.807 -5.090 -9.827 1.00 93.19 198 LEU A C 1
ATOM 1478 O O . LEU A 1 198 ? -3.643 -4.946 -11.033 1.00 93.19 198 LEU A O 1
ATOM 1482 N N . GLY A 1 199 ? -4.937 -5.584 -9.321 1.00 93.88 199 GLY A N 1
ATOM 1483 C CA . GLY A 1 199 ? -6.083 -5.945 -10.153 1.00 93.88 199 GLY A CA 1
ATOM 1484 C C . GLY A 1 199 ? -6.600 -4.755 -10.961 1.00 93.88 199 GLY A C 1
ATOM 1485 O O . GLY A 1 199 ? -6.851 -4.888 -12.159 1.00 93.88 199 GLY A O 1
ATOM 1486 N N . LEU A 1 200 ? -6.686 -3.574 -10.341 1.00 93.94 200 LEU A N 1
ATOM 1487 C CA . LEU A 1 200 ? -7.058 -2.338 -11.030 1.00 93.94 200 LEU A CA 1
ATOM 1488 C C . LEU A 1 200 ? -5.999 -1.909 -12.053 1.00 93.94 200 LEU A C 1
ATOM 1490 O O . LEU A 1 200 ? -6.370 -1.580 -13.176 1.00 93.94 200 LEU A O 1
ATOM 1494 N N . VAL A 1 201 ? -4.704 -1.956 -11.714 1.00 91.56 201 VAL A N 1
ATOM 1495 C CA . VAL A 1 201 ? -3.614 -1.638 -12.661 1.00 91.56 201 VAL A CA 1
ATOM 1496 C C . VAL A 1 201 ? -3.674 -2.546 -13.888 1.00 91.56 201 VAL A C 1
ATOM 1498 O O . VAL A 1 201 ? -3.689 -2.053 -15.011 1.00 91.56 201 VAL A O 1
ATOM 1501 N N . LEU A 1 202 ? -3.758 -3.862 -13.684 1.00 91.94 202 LEU A N 1
ATOM 1502 C CA . LEU A 1 202 ? -3.818 -4.838 -14.773 1.00 91.94 202 LEU A CA 1
ATOM 1503 C C . LEU A 1 202 ? -5.072 -4.649 -15.633 1.00 91.94 202 LEU A C 1
ATOM 1505 O O . LEU A 1 202 ? -4.998 -4.736 -16.855 1.00 91.94 202 LEU A O 1
ATOM 1509 N N . THR A 1 203 ? -6.210 -4.332 -15.009 1.00 92.69 203 THR A N 1
ATOM 1510 C CA . THR A 1 203 ? -7.448 -4.027 -15.741 1.00 92.69 203 THR A CA 1
ATOM 1511 C C . THR A 1 203 ? -7.287 -2.772 -16.597 1.00 92.69 203 THR A C 1
ATOM 1513 O O . THR A 1 203 ? -7.686 -2.776 -17.755 1.00 92.69 203 THR A O 1
ATOM 1516 N N . LEU A 1 204 ? -6.676 -1.710 -16.063 1.00 89.44 204 LEU A N 1
ATOM 1517 C CA . LEU A 1 204 ? -6.413 -0.484 -16.821 1.00 89.44 204 LEU A CA 1
ATOM 1518 C C . LEU A 1 204 ? -5.448 -0.734 -17.984 1.00 89.44 204 LEU A C 1
ATOM 1520 O O . LEU A 1 204 ? -5.697 -0.246 -19.080 1.00 89.44 204 LEU A O 1
ATOM 1524 N N . MET A 1 205 ? -4.392 -1.525 -17.771 1.00 88.38 205 MET A N 1
ATOM 1525 C CA . MET A 1 205 ? -3.457 -1.916 -18.832 1.00 88.38 205 MET A CA 1
ATOM 1526 C C . MET A 1 205 ? -4.134 -2.732 -19.936 1.00 88.38 205 MET A C 1
ATOM 1528 O O . MET A 1 205 ? -3.773 -2.585 -21.092 1.00 88.38 205 MET A O 1
ATOM 1532 N N . ALA A 1 206 ? -5.105 -3.583 -19.599 1.00 88.75 206 ALA A N 1
ATOM 1533 C CA . ALA A 1 206 ? -5.816 -4.402 -20.581 1.00 88.75 206 ALA A CA 1
ATOM 1534 C C . ALA A 1 206 ? -6.819 -3.609 -21.441 1.00 88.75 206 ALA A C 1
ATOM 1536 O O . ALA A 1 206 ? -7.290 -4.124 -22.452 1.00 88.75 206 ALA A O 1
ATOM 1537 N N . LEU A 1 207 ? -7.180 -2.392 -21.023 1.00 89.12 207 LEU A N 1
ATOM 1538 C CA . LEU A 1 207 ? -8.130 -1.522 -21.723 1.00 89.12 207 LEU A CA 1
ATOM 1539 C C . LEU A 1 207 ? -7.457 -0.496 -22.651 1.00 89.12 207 LEU A C 1
ATOM 1541 O O . LEU A 1 207 ? -8.171 0.182 -23.392 1.00 89.12 207 LEU A O 1
ATOM 1545 N N . LEU A 1 208 ? -6.130 -0.356 -22.581 1.00 84.12 208 LEU A N 1
ATOM 1546 C CA . LEU A 1 208 ? -5.319 0.576 -23.374 1.00 84.12 208 LEU A CA 1
ATOM 1547 C C . LEU A 1 208 ? -4.588 -0.162 -24.499 1.00 84.12 208 LEU A C 1
ATOM 1549 O O . LEU A 1 208 ? -4.478 0.440 -25.589 1.00 84.12 208 LEU A O 1
#

Sequence (208 aa):
MATRLDRVTTTSSRLDEDLDLVSTALVPHRAHPPSTEALHLPTHVPRRLPVRALGGAMASWLSMTFGLCYVALPALLAIVGWNTGVIAGFWFSLPAFAMASLIAIVGVLIAQPRLQLSLAQPRDPVLAATLGGLGVWAVVHNTSTMLMPFTSMSPLELLSFLGLNVLEMTLLGMMFASFTKRTSVALALGGGFQLLVLGLVLTLMALL

Radius of gyration: 33.99 Å; chains: 1; bounding box: 43×47×123 Å

Secondary structure (DSSP, 8-state):
-------------SSSTTSTTTGGG------PPP------PPP---BPPPHHHHHHHHHHHHHHHHIIIIIIHHHHHHHTTS-SHHHHHHHHHHHHHHHHHHHHHHHHHHH---B---TTS-SHHHHHHHHHHHHHHHHHHHH-TTS--GGGS-HHHHHHHHHHHHHHHHHHHHHHHTT-S-HHHHHHHHHHHHHHHHHHHHHHHHT-

Foldseek 3Di:
DDDDDDDDDDDDDDDCPVVVVVVVVDPPPPPPPPPCPVVPPPPQDFAQDDLVVLLVVLVVLLVVLCCVLQPVLQVVCVVVVLDPPSNVCSVLLVVLSVVLSVVLSVVCSVVRFRFGPDPPQDCLLLVLLLCLQVVLVLCCQCPPPLHPHLVRDDPSRSVSVVVSSSSSSSSVSVVLCRRDNDSVSSSCNNNVSNCSSVVSSVVSVVVD